Protein AF-A0AAD8JWY1-F1 (afdb_monomer)

Secondary structure (DSSP, 8-state):
--SSSSSSSSS---------------PPP---S--SSHHHHHHHHHHHTS-HHHHHHTTT-EEHHHHHHHTT-HHHHHHHHHH-PPPPPHHHHHHHHHHHHHHHTT---------SHHHHHHHHHHHHHHHHHHHHHHSEEEEEEEEEEETTEEEEEEEEEEEEETTEEEEE-----SSSSPPPHHHHHHHHHHHHHHHHHHHHHHHS---HHHHHHHHT--TT----HHHHHHHHHTTPPPP-

Organism: Tagetes erecta (NCBI:txid13708)

Sequence (244 aa):
MSLIEAAFSLASTSTSLSLRLCRNSTKRIGDIEDGIEIDTIHKNKKKKHQSLLRRFKTKTGLFVTDITSTEWCEKQKELYLVYGKPKASEAMKAGSARHALLEQEVITKVDIIIRSAEEHWALKMINFIHGTNQLFLDGLTRELPLIGFANDVCVVGVIDELRLKTGTVTLVETKTRSQNNLPSEPQQRNGRLQLMCYKYLWDKLLAHPFPTQHFIQLFSLNPDYLLSQEIRELAIQAGAPIQT

Foldseek 3Di:
DPLLPQLPDALDDDDDDDDDDDDDDDDDDDDDDDPDPPVVVVVVVVLVPDDLCVNQPLQPFAELCLVLVPVVPVVVSVCCSVVNDDDQDPQRVVFVVVLVVVQVVQDDDDDDDDDDSQLVVLVLSLQLLLQVVCCVPVQKGAQRWFWADDPLTIYIYTQGMWGQDPNDIDGDDDDDDPDPDDDDPVVCSSVVSSVVVVVVRVVCVVPDNGPVVSVCVSNVHNSNDDDDPVSVVSSVVSPRDDDD

InterPro domains:
  IPR011604 PD-(D/E)XK endonuclease-like domain superfamily [G3DSA:3.90.320.10] (37-238)
  IPR019190 Exonuclease V [PF09810] (51-165)
  IPR019190 Exonuclease V [PF09810] (167-231)
  IPR019190 Exonuclease V [PTHR14464] (37-243)

pLDDT: mean 81.26, std 21.61, range [26.19, 97.62]

Structure (mmCIF, N/CA/C/O backbone):
data_AF-A0AAD8JWY1-F1
#
_entry.id   AF-A0AAD8JWY1-F1
#
loop_
_atom_site.group_PDB
_atom_site.id
_atom_site.type_symbol
_atom_site.label_atom_id
_atom_site.label_alt_id
_atom_site.label_comp_id
_atom_site.label_asym_id
_atom_site.label_entity_id
_atom_site.label_seq_id
_atom_site.pdbx_PDB_ins_code
_atom_site.Cartn_x
_atom_site.Cartn_y
_atom_site.Cartn_z
_atom_site.occupancy
_atom_site.B_iso_or_equiv
_atom_site.auth_seq_id
_atom_site.auth_comp_id
_atom_site.auth_asym_id
_atom_site.auth_atom_id
_atom_site.pdbx_PDB_model_num
ATOM 1 N N . MET A 1 1 ? -17.479 -11.826 12.216 1.00 44.50 1 MET A N 1
ATOM 2 C CA . MET A 1 1 ? -16.132 -12.428 12.130 1.00 44.50 1 MET A CA 1
ATOM 3 C C . MET A 1 1 ? -15.473 -12.044 10.804 1.00 44.50 1 MET A C 1
ATOM 5 O O . MET A 1 1 ? -15.344 -12.863 9.915 1.00 44.50 1 MET A O 1
ATOM 9 N N . SER A 1 2 ? -15.176 -10.747 10.649 1.00 43.56 2 SER A N 1
ATOM 10 C CA . SER A 1 2 ? -13.999 -10.171 9.976 1.00 43.56 2 SER A CA 1
ATOM 11 C C . SER A 1 2 ? -14.181 -8.652 9.900 1.00 43.56 2 SER A C 1
ATOM 13 O O . SER A 1 2 ? -15.083 -8.187 9.213 1.00 43.56 2 SER A O 1
ATOM 15 N N . LEU A 1 3 ? -13.323 -7.898 10.591 1.00 41.38 3 LEU A N 1
ATOM 16 C CA . LEU A 1 3 ? -13.005 -6.499 10.246 1.00 41.38 3 LEU A CA 1
ATOM 17 C C . LEU A 1 3 ? -11.479 -6.262 10.199 1.00 41.38 3 LEU A C 1
ATOM 19 O O . LEU A 1 3 ? -11.036 -5.400 9.468 1.00 41.38 3 LEU A O 1
ATOM 23 N N . ILE A 1 4 ? -10.690 -7.108 10.881 1.00 42.97 4 ILE A N 1
ATOM 24 C CA . ILE A 1 4 ? -9.503 -7.881 10.411 1.00 42.97 4 ILE A CA 1
ATOM 25 C C . ILE A 1 4 ? -9.507 -9.127 11.338 1.00 42.97 4 ILE A C 1
ATOM 27 O O . ILE A 1 4 ? -8.693 -9.313 12.225 1.00 42.97 4 ILE A O 1
ATOM 31 N N . GLU A 1 5 ? -10.631 -9.852 11.328 1.00 40.91 5 GLU A N 1
ATOM 32 C CA . GLU A 1 5 ? -11.241 -10.599 12.464 1.00 40.91 5 GLU A CA 1
ATOM 33 C C . GLU A 1 5 ? -11.604 -9.751 13.704 1.00 40.91 5 GLU A C 1
ATOM 35 O O . GLU A 1 5 ? -12.733 -9.872 14.161 1.00 40.91 5 GLU A O 1
ATOM 40 N N . ALA A 1 6 ? -10.779 -8.789 14.132 1.00 43.41 6 ALA A N 1
ATOM 41 C CA . ALA A 1 6 ? -11.113 -7.654 15.027 1.00 43.41 6 ALA A CA 1
ATOM 42 C C . ALA A 1 6 ? -9.835 -6.816 15.269 1.00 43.41 6 ALA A C 1
ATOM 44 O O . ALA A 1 6 ? -9.388 -6.689 16.401 1.00 43.41 6 ALA A O 1
ATOM 45 N N . ALA A 1 7 ? -9.118 -6.453 14.193 1.00 40.41 7 ALA A N 1
ATOM 46 C CA . ALA A 1 7 ? -7.690 -6.072 14.211 1.00 40.41 7 ALA A CA 1
ATOM 47 C C . ALA A 1 7 ? -6.745 -7.068 14.956 1.00 40.41 7 ALA A C 1
ATOM 49 O O . ALA A 1 7 ? -5.568 -6.772 15.129 1.00 40.41 7 ALA A O 1
ATOM 50 N N . PHE A 1 8 ? -7.259 -8.273 15.277 1.00 43.56 8 PHE A N 1
ATOM 51 C CA . PHE A 1 8 ? -6.810 -9.333 16.210 1.00 43.56 8 PHE A CA 1
ATOM 52 C C . PHE A 1 8 ? -7.182 -9.177 17.710 1.00 43.56 8 PHE A C 1
ATOM 54 O O . PHE A 1 8 ? -6.300 -9.133 18.546 1.00 43.56 8 PHE A O 1
ATOM 61 N N . SER A 1 9 ? -8.472 -9.136 18.086 1.00 36.69 9 SER A N 1
ATOM 62 C CA . SER A 1 9 ? -9.039 -9.433 19.438 1.00 36.69 9 SER A CA 1
ATOM 63 C C . SER A 1 9 ? -8.212 -9.077 20.711 1.00 36.69 9 SER A C 1
ATOM 65 O O . SER A 1 9 ? -8.035 -9.944 21.571 1.00 36.69 9 SER A O 1
ATOM 67 N N . LEU A 1 10 ? -7.822 -7.798 20.873 1.00 44.94 10 LEU A N 1
ATOM 68 C CA . LEU A 1 10 ? -6.915 -7.235 21.906 1.00 44.94 10 LEU A CA 1
ATOM 69 C C . LEU A 1 10 ? -5.558 -7.936 21.993 1.00 44.94 10 LEU A C 1
ATOM 71 O O . LEU A 1 10 ? -5.426 -9.133 21.778 1.00 44.94 10 LEU A O 1
ATOM 75 N N . ALA A 1 11 ? -4.534 -7.190 22.390 1.00 38.91 11 ALA A N 1
ATOM 76 C CA . ALA A 1 11 ? -3.326 -7.802 22.909 1.00 38.91 11 ALA A CA 1
ATOM 77 C C . ALA A 1 11 ? -3.697 -8.770 24.056 1.00 38.91 11 ALA A C 1
ATOM 79 O O . ALA A 1 11 ? -4.039 -8.332 25.148 1.00 38.91 11 ALA A O 1
ATOM 80 N N . SER A 1 12 ? -3.707 -10.068 23.756 1.00 37.69 12 SER A N 1
ATOM 81 C CA . SER A 1 12 ? -3.799 -11.215 24.659 1.00 37.69 12 SER A CA 1
ATOM 82 C C . SER A 1 12 ? -4.913 -11.251 25.706 1.00 37.69 12 SER A C 1
ATOM 84 O O . SER A 1 12 ? -4.819 -10.679 26.790 1.00 37.69 12 SER A O 1
ATOM 86 N N . THR A 1 13 ? -5.894 -12.124 25.481 1.00 31.22 13 THR A N 1
ATOM 87 C CA . THR A 1 13 ? -6.611 -12.755 26.595 1.00 31.22 13 THR A CA 1
ATOM 88 C C . THR A 1 13 ? -5.831 -13.975 27.073 1.00 31.22 13 THR A C 1
ATOM 90 O O . THR A 1 13 ? -5.510 -14.899 26.327 1.00 31.22 13 THR A O 1
ATOM 93 N N . SER A 1 14 ? -5.467 -13.926 28.350 1.00 38.53 14 SER A N 1
ATOM 94 C CA . SER A 1 14 ? -4.696 -14.932 29.058 1.00 38.53 14 SER A CA 1
ATOM 95 C C . SER A 1 14 ? -5.406 -16.284 29.085 1.00 38.53 14 SER A C 1
ATOM 97 O O . SER A 1 14 ? -6.538 -16.395 29.549 1.00 38.53 14 SER A O 1
ATOM 99 N N . THR A 1 15 ? -4.691 -17.353 28.747 1.00 27.75 15 THR A N 1
ATOM 100 C CA . THR A 1 15 ? -4.707 -18.558 29.584 1.00 27.75 15 THR A CA 1
ATOM 101 C C . THR A 1 15 ? -3.412 -19.327 29.383 1.00 27.75 15 THR A C 1
ATOM 103 O O . THR A 1 15 ? -3.075 -19.795 28.299 1.00 27.75 15 THR A O 1
ATOM 106 N N . SER A 1 16 ? -2.644 -19.396 30.461 1.00 37.22 16 SER A N 1
ATOM 107 C CA . SER A 1 16 ? -1.422 -20.165 30.570 1.00 37.22 16 SER A CA 1
ATOM 108 C C . SER A 1 16 ? -1.725 -21.657 30.470 1.00 37.22 16 SER A C 1
ATOM 110 O O . SER A 1 16 ? -2.513 -22.197 31.240 1.00 37.22 16 SER A O 1
ATOM 112 N N . LEU A 1 17 ? -1.009 -22.361 29.598 1.00 27.12 17 LEU A N 1
ATOM 113 C CA . LEU A 1 17 ? -0.644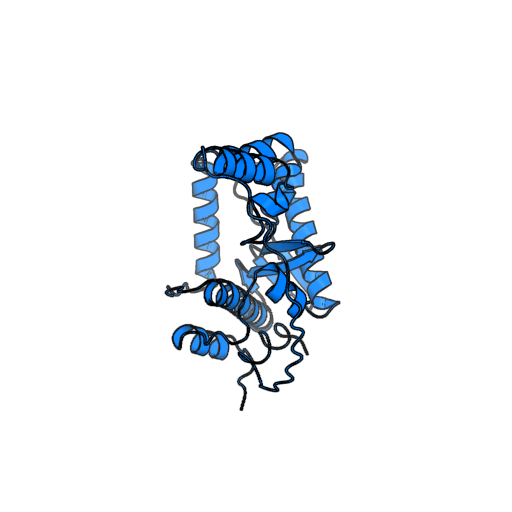 -23.744 29.876 1.00 27.12 17 LEU A CA 1
ATOM 114 C C . LEU A 1 17 ? 0.790 -23.996 29.424 1.00 27.12 17 LEU A C 1
ATOM 116 O O . LEU A 1 17 ? 1.113 -24.213 28.260 1.00 27.12 17 LEU A O 1
ATOM 120 N N . SER A 1 18 ? 1.659 -23.916 30.428 1.00 33.28 18 SER A N 1
ATOM 121 C CA . SER A 1 18 ? 3.034 -24.386 30.41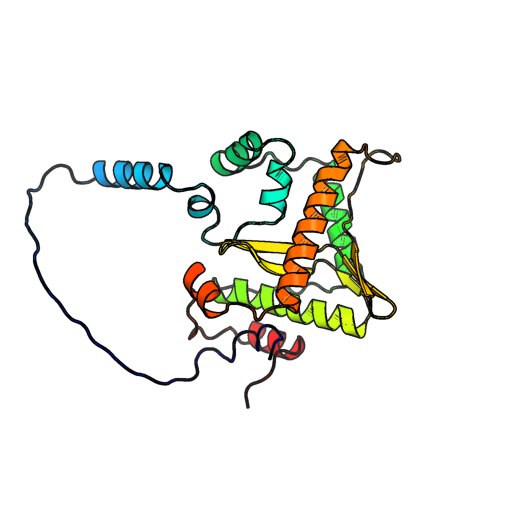7 1.00 33.28 18 SER A CA 1
ATOM 122 C C . SER A 1 18 ? 3.079 -25.858 30.011 1.00 33.28 18 SER A C 1
ATOM 124 O O . SER A 1 18 ? 2.590 -26.711 30.749 1.00 33.28 18 SER A O 1
ATOM 126 N N . LEU A 1 19 ? 3.808 -26.165 28.941 1.00 29.97 19 LEU A N 1
ATOM 127 C CA . LEU A 1 19 ? 4.494 -27.446 28.823 1.00 29.97 19 LEU A CA 1
ATOM 128 C C . LEU A 1 19 ? 5.984 -27.191 28.623 1.00 29.97 19 LEU A C 1
ATOM 130 O O . LEU A 1 19 ? 6.479 -26.905 27.536 1.00 29.97 19 LEU A O 1
ATOM 134 N N . ARG A 1 20 ? 6.692 -27.289 29.751 1.00 30.34 20 ARG A N 1
ATOM 135 C CA . ARG A 1 20 ? 8.135 -27.484 29.816 1.00 30.34 20 ARG A CA 1
ATOM 136 C C . ARG A 1 20 ? 8.488 -28.740 29.025 1.00 30.34 20 ARG A C 1
ATOM 138 O O . ARG A 1 20 ? 7.978 -29.810 29.339 1.00 30.34 20 ARG A O 1
ATOM 145 N N . LEU A 1 21 ? 9.458 -28.636 28.124 1.00 28.64 21 LEU A N 1
ATOM 146 C CA . LEU A 1 21 ? 10.333 -29.761 27.820 1.00 28.64 21 LEU A CA 1
ATOM 147 C C . LEU A 1 21 ? 11.782 -29.286 27.921 1.00 28.64 21 LEU A C 1
ATOM 149 O O . LEU A 1 21 ? 12.356 -28.718 26.997 1.00 28.64 21 LEU A O 1
ATOM 153 N N . CYS A 1 22 ? 12.370 -29.507 29.093 1.00 26.19 22 CYS A N 1
ATOM 154 C CA . CYS A 1 22 ? 13.814 -29.551 29.236 1.00 26.19 22 CYS A CA 1
ATOM 155 C C . CYS A 1 22 ? 14.331 -30.798 28.513 1.00 26.19 22 CYS A C 1
ATOM 157 O O . CYS A 1 22 ? 13.837 -31.896 28.770 1.00 26.19 22 CYS A O 1
ATOM 159 N N . ARG A 1 23 ? 15.394 -30.663 27.715 1.00 27.77 23 ARG A N 1
ATOM 160 C CA . ARG A 1 23 ? 16.405 -31.722 27.616 1.00 27.77 23 ARG A CA 1
ATOM 161 C C . ARG A 1 23 ? 17.776 -31.151 27.270 1.00 27.77 23 ARG A C 1
ATOM 163 O O . ARG A 1 23 ? 17.939 -30.382 26.331 1.00 27.77 23 ARG A O 1
ATOM 170 N N . ASN A 1 24 ? 18.718 -31.531 28.125 1.00 26.50 24 ASN A N 1
ATOM 171 C CA . ASN A 1 24 ? 20.114 -31.129 28.178 1.00 26.50 24 ASN A CA 1
ATOM 172 C C . ASN A 1 24 ? 21.013 -31.929 27.223 1.00 26.50 24 ASN A C 1
ATOM 174 O O . ASN A 1 24 ? 20.715 -33.068 26.867 1.00 26.50 24 ASN A O 1
ATOM 178 N N . SER A 1 25 ? 22.218 -31.364 27.069 1.00 27.86 25 SER A N 1
ATOM 179 C CA . SER A 1 25 ? 23.506 -32.006 26.755 1.00 27.86 25 SER A CA 1
ATOM 180 C C . SER A 1 25 ? 23.830 -32.119 25.257 1.00 27.86 25 SER A C 1
ATOM 182 O O . SER A 1 25 ? 22.952 -32.363 24.445 1.00 27.86 25 SER A O 1
ATOM 184 N N . THR A 1 26 ? 25.054 -31.887 24.784 1.00 26.61 26 THR A N 1
ATOM 185 C CA . THR A 1 26 ? 26.379 -31.789 25.423 1.00 26.61 26 THR A CA 1
ATOM 186 C C . THR A 1 26 ? 27.230 -30.759 24.672 1.00 26.61 26 THR A C 1
ATOM 188 O O . THR A 1 26 ? 27.347 -30.839 23.449 1.00 26.61 26 THR A O 1
ATOM 191 N N . LYS A 1 27 ? 27.889 -29.841 25.393 1.00 31.22 27 LYS A N 1
ATOM 192 C CA . LYS A 1 27 ? 29.034 -29.072 24.877 1.00 31.22 27 LYS A CA 1
ATOM 193 C C . LYS A 1 27 ? 30.181 -30.048 24.594 1.00 31.22 27 LYS A C 1
ATOM 195 O O . LYS A 1 27 ? 30.677 -30.666 25.532 1.00 31.22 27 LYS A O 1
ATOM 200 N N . ARG A 1 28 ? 30.629 -30.156 23.340 1.00 29.97 28 ARG A N 1
ATOM 201 C CA . ARG A 1 28 ? 32.013 -30.556 23.055 1.00 29.97 28 ARG A CA 1
ATOM 202 C C . ARG A 1 28 ? 32.836 -29.287 22.905 1.00 29.97 28 ARG A C 1
ATOM 204 O O . ARG A 1 28 ? 32.525 -28.436 22.078 1.00 29.97 28 ARG A O 1
ATOM 211 N N . ILE A 1 29 ? 33.813 -29.169 23.791 1.00 34.41 29 ILE A N 1
ATOM 212 C CA . ILE A 1 29 ? 34.891 -28.188 23.767 1.00 34.41 29 ILE A CA 1
ATOM 213 C C . ILE A 1 29 ? 35.787 -28.557 22.580 1.00 34.41 29 ILE A C 1
ATOM 215 O O . ILE A 1 29 ? 36.155 -29.720 22.434 1.00 34.41 29 ILE A O 1
ATOM 219 N N . GLY A 1 30 ? 36.048 -27.582 21.716 1.00 31.98 30 GLY A N 1
ATOM 220 C CA . GLY A 1 30 ? 37.004 -27.645 20.618 1.00 31.98 30 GLY A CA 1
ATOM 221 C C . GLY A 1 30 ? 37.773 -26.329 20.597 1.00 31.98 30 GLY A C 1
ATOM 222 O O . GLY A 1 30 ? 37.209 -25.288 20.940 1.00 31.98 30 GLY A O 1
ATOM 223 N N . ASP A 1 31 ? 39.056 -26.439 20.293 1.00 29.92 31 ASP A N 1
ATOM 224 C CA . ASP A 1 31 ? 40.132 -25.578 20.763 1.00 29.92 31 ASP A CA 1
ATOM 225 C C . ASP A 1 31 ? 40.140 -24.141 20.222 1.00 29.92 31 ASP A C 1
ATOM 227 O O . ASP A 1 31 ? 39.597 -23.813 19.167 1.00 29.92 31 ASP A O 1
ATOM 231 N N . ILE A 1 32 ? 40.747 -23.282 21.038 1.00 49.41 32 ILE A N 1
ATOM 232 C CA . ILE A 1 32 ? 40.943 -21.848 20.859 1.00 49.41 32 ILE A CA 1
ATOM 233 C C . ILE A 1 32 ? 42.100 -21.653 19.881 1.00 49.41 32 ILE A C 1
ATOM 235 O O . ILE A 1 32 ? 43.221 -21.985 20.239 1.00 49.41 32 ILE A O 1
ATOM 239 N N . GLU A 1 33 ? 41.816 -21.123 18.690 1.00 48.00 33 GLU A N 1
ATOM 240 C CA . GLU A 1 33 ? 42.594 -20.086 17.988 1.00 48.00 33 GLU A CA 1
ATOM 241 C C . GLU A 1 33 ? 41.859 -19.687 16.680 1.00 48.00 33 GLU A C 1
ATOM 243 O O . GLU A 1 33 ? 41.267 -20.526 16.007 1.00 48.00 33 GLU A O 1
ATOM 248 N N . ASP A 1 34 ? 41.818 -18.379 16.380 1.00 41.94 34 ASP A N 1
ATOM 249 C CA . ASP A 1 34 ? 41.254 -17.719 15.175 1.00 41.94 34 ASP A CA 1
ATOM 250 C C . ASP A 1 34 ? 39.719 -17.518 15.055 1.00 41.94 34 ASP A C 1
ATOM 252 O O . ASP A 1 34 ? 39.072 -17.804 14.045 1.00 41.94 34 ASP A O 1
ATOM 256 N N . GLY A 1 35 ? 39.102 -16.929 16.086 1.00 47.50 35 GLY A N 1
ATOM 257 C CA . GLY A 1 35 ? 37.641 -16.795 16.218 1.00 47.50 35 GLY A CA 1
ATOM 258 C C . GLY A 1 35 ? 36.956 -15.496 15.754 1.00 47.50 35 GLY A C 1
ATOM 259 O O . GLY A 1 35 ? 35.873 -15.216 16.265 1.00 47.50 35 GLY A O 1
ATOM 260 N N . ILE A 1 36 ? 37.519 -14.675 14.850 1.00 49.53 36 ILE A N 1
ATOM 261 C CA . ILE A 1 36 ? 36.888 -13.375 14.486 1.00 49.53 36 ILE A CA 1
ATOM 262 C C . ILE A 1 36 ? 36.492 -13.245 12.994 1.00 49.53 36 ILE A C 1
ATOM 264 O O . ILE A 1 36 ? 35.474 -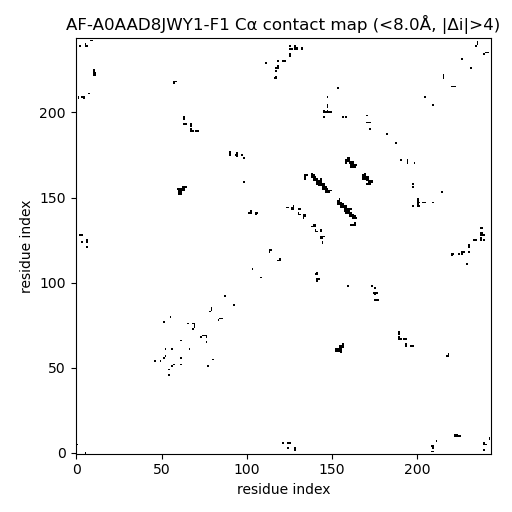12.617 12.692 1.00 49.53 36 ILE A O 1
ATOM 268 N N . GLU A 1 37 ? 37.165 -13.906 12.041 1.00 48.03 37 GLU A N 1
ATOM 269 C CA . GLU A 1 37 ? 36.835 -13.762 10.601 1.00 48.03 37 GLU A CA 1
ATOM 270 C C . GLU A 1 37 ? 35.917 -14.854 10.020 1.00 48.03 37 GLU A C 1
ATOM 272 O O . GLU A 1 37 ? 35.076 -14.577 9.154 1.00 48.03 37 GLU A O 1
ATOM 277 N N . ILE A 1 38 ? 36.004 -16.090 10.517 1.00 48.97 38 ILE A N 1
ATOM 278 C CA . ILE A 1 38 ? 35.271 -17.248 9.969 1.00 48.97 38 ILE A CA 1
ATOM 279 C C . ILE A 1 38 ? 33.753 -17.088 10.139 1.00 48.97 38 ILE A C 1
ATOM 281 O O . ILE A 1 38 ? 32.967 -17.411 9.243 1.00 48.97 38 ILE A O 1
ATOM 285 N N . ASP A 1 39 ? 33.334 -16.515 11.262 1.00 49.81 39 ASP A N 1
ATOM 286 C CA . ASP A 1 39 ? 31.930 -16.384 11.636 1.00 49.81 39 ASP A CA 1
ATOM 287 C C . ASP A 1 39 ? 31.193 -15.358 10.752 1.00 49.81 39 ASP A C 1
ATOM 289 O O . ASP A 1 39 ? 30.040 -15.554 10.351 1.00 49.81 39 ASP A O 1
ATOM 293 N N . THR A 1 40 ? 31.894 -14.295 10.346 1.00 49.72 40 THR A N 1
ATOM 294 C CA . THR A 1 40 ? 31.390 -13.254 9.439 1.00 49.72 40 THR A CA 1
ATOM 295 C C . THR A 1 40 ? 31.294 -13.771 8.002 1.00 49.72 40 THR A C 1
ATOM 297 O O . THR A 1 40 ? 30.284 -13.548 7.324 1.00 49.72 40 THR A O 1
ATOM 300 N N . ILE A 1 41 ? 32.289 -14.539 7.546 1.00 52.09 41 ILE A N 1
ATOM 301 C CA . ILE A 1 41 ? 32.292 -15.174 6.220 1.00 52.09 41 ILE A CA 1
ATOM 302 C C . ILE A 1 41 ? 31.204 -16.249 6.132 1.00 52.09 41 ILE A C 1
ATOM 304 O O . ILE A 1 41 ? 30.465 -16.287 5.144 1.00 52.09 41 ILE A O 1
ATOM 308 N N . HIS A 1 42 ? 31.032 -17.088 7.158 1.00 52.75 42 HIS A N 1
ATOM 309 C CA . HIS A 1 42 ? 29.965 -18.088 7.186 1.00 52.75 42 HIS A CA 1
ATOM 310 C C . HIS A 1 42 ? 28.574 -17.459 7.288 1.00 52.75 42 HIS A C 1
ATOM 312 O O . HIS A 1 42 ? 27.684 -17.882 6.550 1.00 52.75 42 HIS A O 1
ATOM 318 N N . LYS A 1 43 ? 28.366 -16.409 8.098 1.00 54.69 43 LYS A N 1
ATOM 319 C CA . LYS A 1 43 ? 27.093 -15.659 8.136 1.00 54.69 43 LYS A CA 1
ATOM 320 C C . LYS A 1 43 ? 26.777 -15.001 6.787 1.00 54.69 43 LYS A C 1
ATOM 322 O O . LYS A 1 43 ? 25.632 -15.069 6.336 1.00 54.69 43 LYS A O 1
ATOM 327 N N . ASN A 1 44 ? 27.773 -14.436 6.099 1.00 55.75 44 ASN A N 1
ATOM 328 C CA . ASN A 1 44 ? 27.600 -13.832 4.772 1.00 55.75 44 ASN A CA 1
ATOM 329 C C . ASN A 1 44 ? 27.362 -14.870 3.664 1.00 55.75 44 ASN A C 1
ATOM 331 O O . ASN A 1 44 ? 26.461 -14.682 2.845 1.00 55.75 44 ASN A O 1
ATOM 335 N N . LYS A 1 45 ? 28.077 -16.005 3.669 1.00 54.56 45 LYS A N 1
ATOM 336 C CA . LYS A 1 45 ? 27.802 -17.140 2.768 1.00 54.56 45 LYS A CA 1
ATOM 337 C C . LYS A 1 45 ? 26.390 -17.688 2.999 1.00 54.56 45 LYS A C 1
ATOM 339 O O . LYS A 1 45 ? 25.627 -17.831 2.049 1.00 54.56 45 LYS A O 1
ATOM 344 N N . LYS A 1 46 ? 25.986 -17.893 4.258 1.00 59.66 46 LYS A N 1
ATOM 345 C CA . LY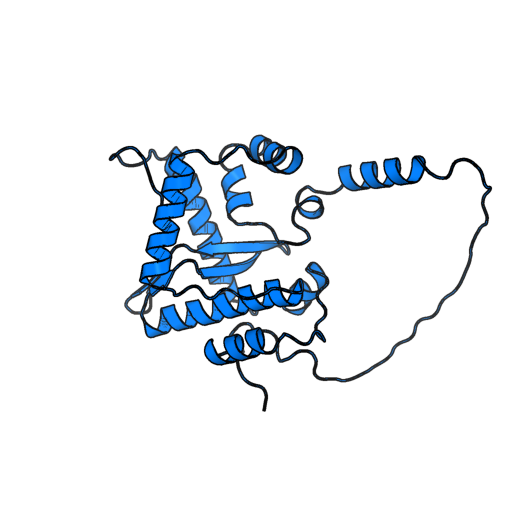S A 1 46 ? 24.652 -18.402 4.630 1.00 59.66 46 LYS A CA 1
ATOM 346 C C . LYS A 1 46 ? 23.526 -17.437 4.237 1.00 59.66 46 LYS A C 1
ATOM 348 O O . LYS A 1 46 ? 22.466 -17.899 3.834 1.00 59.66 46 LYS A O 1
ATOM 353 N N . LYS A 1 47 ? 23.757 -16.116 4.272 1.00 60.16 47 LYS A N 1
ATOM 354 C CA . LYS A 1 47 ? 22.831 -15.101 3.725 1.00 60.16 47 LYS A CA 1
ATOM 355 C C . LYS A 1 47 ? 22.767 -15.102 2.191 1.00 60.16 47 LYS A C 1
ATOM 357 O O . LYS A 1 47 ? 21.708 -14.809 1.645 1.00 60.16 47 LYS A O 1
ATOM 362 N N . LYS A 1 48 ? 23.859 -15.432 1.491 1.00 62.38 48 LYS A N 1
ATOM 363 C CA . LYS A 1 48 ? 23.903 -15.492 0.016 1.00 62.38 48 LYS A CA 1
ATOM 364 C C . LYS A 1 48 ? 23.154 -16.704 -0.559 1.00 62.38 48 LYS A C 1
ATOM 366 O O . LYS A 1 4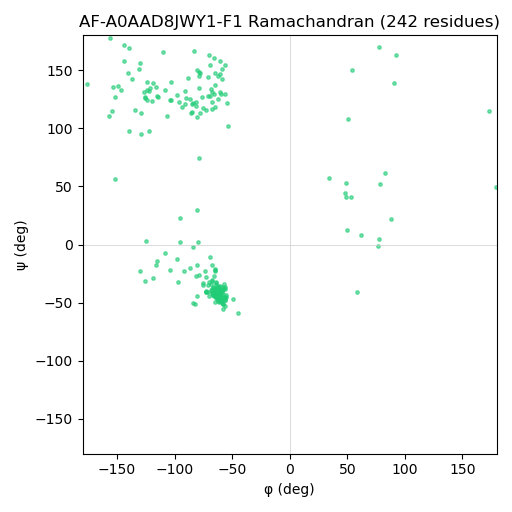8 ? 22.629 -16.603 -1.658 1.00 62.38 48 LYS A O 1
ATOM 371 N N . HIS A 1 49 ? 23.058 -17.803 0.193 1.00 72.94 49 HIS A N 1
ATOM 372 C CA . HIS A 1 49 ? 22.296 -19.003 -0.193 1.00 72.94 49 HIS A CA 1
ATOM 373 C C . HIS A 1 49 ? 20.794 -18.941 0.141 1.00 72.94 49 HIS A C 1
ATOM 375 O O . HIS A 1 49 ? 20.060 -19.879 -0.159 1.00 72.94 49 HIS A O 1
ATOM 381 N N . GLN A 1 50 ? 20.316 -17.867 0.774 1.00 84.00 50 GLN A N 1
ATOM 382 C CA .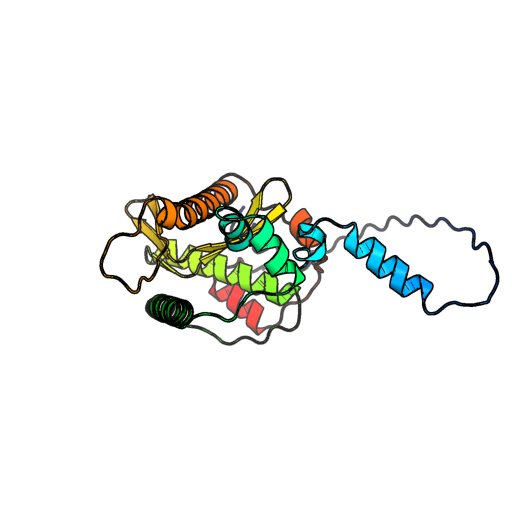 GLN A 1 50 ? 18.886 -17.675 1.021 1.00 84.00 50 GLN A CA 1
ATOM 383 C C . GLN A 1 50 ? 18.184 -17.132 -0.225 1.00 84.00 50 GLN A C 1
ATOM 385 O O . GLN A 1 50 ? 18.770 -16.373 -0.997 1.00 84.00 50 GLN A O 1
ATOM 390 N N . SER A 1 51 ? 16.901 -17.469 -0.384 1.00 90.00 51 SER A N 1
ATOM 391 C CA . SER A 1 51 ? 16.067 -16.872 -1.429 1.00 90.00 51 SER A CA 1
ATOM 392 C C . SER A 1 51 ? 16.005 -15.348 -1.281 1.00 90.00 51 SER A C 1
ATOM 394 O O . SER A 1 51 ? 16.076 -14.807 -0.171 1.00 90.00 51 SER A O 1
ATOM 396 N N . LEU A 1 52 ? 15.831 -14.639 -2.401 1.00 91.81 52 LEU A N 1
ATOM 397 C CA . LEU A 1 52 ? 15.705 -13.176 -2.404 1.00 91.81 52 LEU A CA 1
ATOM 398 C C . LEU A 1 52 ? 14.540 -12.708 -1.522 1.00 91.81 52 LEU A C 1
ATOM 400 O O . LEU A 1 52 ? 14.676 -11.722 -0.799 1.00 91.81 52 LEU A O 1
ATOM 404 N N . LEU A 1 53 ? 13.434 -13.458 -1.515 1.00 90.38 53 LEU A N 1
ATOM 405 C CA . LEU A 1 53 ? 12.288 -13.201 -0.645 1.00 90.38 53 LEU A CA 1
ATOM 406 C C . LEU A 1 53 ? 12.709 -13.183 0.833 1.00 90.38 53 LEU A C 1
ATOM 408 O O . LEU A 1 53 ? 12.494 -12.193 1.527 1.00 90.38 53 LEU A O 1
ATOM 412 N N . ARG A 1 54 ? 13.394 -14.228 1.311 1.00 89.50 54 ARG A N 1
ATOM 413 C CA . ARG A 1 54 ? 13.838 -14.299 2.711 1.00 89.50 54 ARG A CA 1
ATOM 414 C C . ARG A 1 54 ? 14.888 -13.236 3.034 1.00 89.50 54 ARG A C 1
ATOM 416 O O . ARG A 1 54 ? 14.869 -12.639 4.108 1.00 89.50 54 ARG A O 1
ATOM 423 N N . ARG A 1 55 ? 15.792 -12.951 2.100 1.00 91.44 55 ARG A N 1
ATOM 424 C CA . ARG A 1 55 ? 16.848 -11.959 2.316 1.00 91.44 55 ARG A CA 1
ATOM 425 C C . ARG A 1 55 ? 16.309 -10.528 2.411 1.00 91.44 55 ARG A C 1
ATOM 427 O O . ARG A 1 55 ? 16.812 -9.764 3.231 1.00 91.44 55 ARG A O 1
ATOM 434 N N . PHE A 1 56 ? 15.316 -10.166 1.597 1.00 91.81 56 PHE A N 1
ATOM 435 C CA . PHE A 1 56 ? 14.896 -8.769 1.424 1.00 91.81 56 PHE A CA 1
ATOM 436 C C . PHE A 1 56 ? 13.471 -8.449 1.893 1.00 91.81 56 PHE A C 1
ATOM 438 O O . PHE A 1 56 ? 13.146 -7.271 2.018 1.00 91.81 56 PHE A O 1
ATOM 445 N N . LYS A 1 57 ? 12.615 -9.448 2.138 1.00 92.62 57 LYS A N 1
ATOM 446 C CA . LYS A 1 57 ? 11.172 -9.247 2.387 1.00 92.62 57 LYS A CA 1
ATOM 447 C C . LYS A 1 57 ? 10.650 -9.851 3.689 1.00 92.62 57 LYS A C 1
ATOM 449 O O . LYS A 1 57 ? 9.476 -9.685 3.991 1.00 92.62 57 LYS A O 1
ATOM 454 N N . THR A 1 58 ? 11.515 -10.446 4.514 1.00 89.25 58 THR A N 1
ATOM 455 C CA . THR A 1 58 ? 11.122 -11.033 5.813 1.00 89.25 58 THR A CA 1
ATOM 456 C C . THR A 1 58 ? 10.446 -10.032 6.758 1.00 89.25 58 THR A C 1
ATOM 458 O O . THR A 1 58 ? 9.555 -10.411 7.500 1.00 89.25 58 THR A O 1
ATOM 461 N N . LYS A 1 59 ? 10.834 -8.748 6.734 1.00 89.38 59 LYS A N 1
ATOM 462 C CA . LYS A 1 59 ? 10.271 -7.731 7.646 1.00 89.38 59 LYS A CA 1
ATOM 463 C C . LYS A 1 59 ? 9.057 -6.983 7.093 1.00 89.38 59 LYS A C 1
ATOM 465 O O . LYS A 1 59 ? 8.307 -6.402 7.864 1.00 89.38 59 LYS A O 1
ATOM 470 N N . THR A 1 60 ? 8.900 -6.940 5.772 1.00 91.31 60 THR A N 1
ATOM 471 C CA . THR A 1 60 ? 7.936 -6.050 5.100 1.00 91.31 60 THR A CA 1
ATOM 472 C C . THR A 1 60 ? 6.839 -6.786 4.345 1.00 91.31 60 THR A C 1
ATOM 474 O O . THR A 1 60 ? 5.854 -6.156 3.979 1.00 91.31 60 THR A O 1
ATOM 477 N N . GLY A 1 61 ? 7.028 -8.074 4.049 1.00 94.06 61 GLY A N 1
ATOM 478 C CA . GLY A 1 61 ? 6.255 -8.773 3.027 1.00 94.06 61 GLY A CA 1
ATOM 479 C C . GLY A 1 61 ? 6.732 -8.430 1.612 1.00 94.06 61 GLY A C 1
ATOM 480 O O . GLY A 1 61 ? 7.577 -7.546 1.413 1.00 94.06 61 GLY A O 1
ATOM 481 N N . LEU A 1 62 ? 6.219 -9.172 0.631 1.00 95.81 62 LEU A N 1
ATOM 482 C CA . LEU A 1 62 ? 6.453 -8.953 -0.794 1.00 95.81 62 LEU A CA 1
ATOM 483 C C . LEU A 1 62 ? 5.524 -7.844 -1.294 1.00 95.81 62 LEU A C 1
ATOM 485 O O . LEU A 1 62 ? 4.312 -7.968 -1.175 1.00 95.81 62 LEU A O 1
ATOM 489 N N . PHE A 1 63 ? 6.049 -6.767 -1.872 1.00 96.81 63 PHE A N 1
ATOM 490 C CA . PHE A 1 63 ? 5.174 -5.726 -2.402 1.00 96.81 63 PHE A CA 1
ATOM 491 C C . PHE A 1 63 ? 4.579 -6.139 -3.748 1.00 96.81 63 PHE A C 1
ATOM 493 O O . PHE A 1 63 ? 5.260 -6.764 -4.562 1.00 96.81 63 PHE A O 1
ATOM 500 N N . VAL A 1 64 ? 3.358 -5.698 -4.050 1.00 96.94 64 VAL A N 1
ATOM 501 C CA . VAL A 1 64 ? 2.786 -5.849 -5.401 1.00 96.94 64 VAL A CA 1
ATOM 502 C C . VAL A 1 64 ? 3.706 -5.215 -6.448 1.00 96.94 64 VAL A C 1
ATOM 504 O O . VAL A 1 64 ? 3.964 -5.814 -7.486 1.00 96.94 64 VAL A O 1
ATOM 507 N N . THR A 1 65 ? 4.326 -4.074 -6.135 1.00 94.31 65 THR A N 1
ATOM 508 C CA . THR A 1 65 ? 5.331 -3.447 -7.009 1.00 94.31 65 THR A CA 1
ATOM 509 C C . THR A 1 65 ? 6.607 -4.274 -7.181 1.00 94.31 65 THR A C 1
ATOM 511 O O . THR A 1 65 ? 7.339 -4.071 -8.149 1.00 94.31 65 THR A O 1
ATOM 514 N N . ASP A 1 66 ? 6.911 -5.212 -6.273 1.00 94.75 66 ASP A N 1
ATOM 515 C CA . ASP A 1 66 ? 7.992 -6.169 -6.495 1.00 94.75 66 ASP A CA 1
ATOM 516 C C . ASP A 1 66 ? 7.621 -7.167 -7.588 1.00 94.75 66 ASP A C 1
ATOM 518 O O . ASP A 1 66 ? 8.445 -7.383 -8.472 1.00 94.75 66 ASP A O 1
ATOM 522 N N . ILE A 1 67 ? 6.391 -7.689 -7.564 1.00 94.50 67 ILE A N 1
ATOM 523 C CA . ILE A 1 67 ? 5.853 -8.609 -8.576 1.00 94.50 67 ILE A CA 1
ATOM 524 C C . ILE A 1 67 ? 5.754 -7.901 -9.927 1.00 94.50 67 ILE A C 1
ATOM 526 O O . ILE A 1 67 ? 6.257 -8.389 -10.928 1.00 94.50 67 ILE A O 1
ATOM 530 N N . THR A 1 68 ? 5.164 -6.708 -9.982 1.00 94.44 68 THR A N 1
ATOM 531 C CA . THR A 1 68 ? 4.984 -6.034 -11.274 1.00 94.44 68 THR A CA 1
ATOM 532 C C . THR A 1 68 ? 6.314 -5.603 -11.887 1.00 94.44 68 THR A C 1
ATOM 534 O O . THR A 1 68 ? 6.466 -5.626 -13.105 1.00 94.44 68 THR A O 1
ATOM 537 N N . SER A 1 69 ? 7.322 -5.278 -11.071 1.00 92.38 69 SER A N 1
ATOM 538 C CA . SER A 1 69 ? 8.655 -4.933 -11.577 1.00 92.38 69 SER A CA 1
ATOM 539 C C . SER A 1 69 ? 9.407 -6.095 -12.238 1.00 92.38 69 SER A C 1
ATOM 541 O O . SER A 1 69 ? 10.355 -5.835 -12.975 1.00 92.38 69 SER A O 1
ATOM 543 N N . THR A 1 70 ? 9.008 -7.353 -12.009 1.00 92.62 70 THR A N 1
ATOM 544 C CA . THR A 1 70 ? 9.616 -8.501 -12.702 1.00 92.62 70 THR A CA 1
ATOM 545 C C . THR A 1 70 ? 9.059 -8.705 -14.106 1.00 92.62 70 THR A C 1
ATOM 547 O O . THR A 1 70 ? 9.713 -9.364 -14.904 1.00 92.62 70 THR A O 1
ATOM 550 N N . GLU A 1 71 ? 7.896 -8.126 -14.423 1.00 90.31 71 GLU A N 1
ATOM 551 C CA . GLU A 1 71 ? 7.195 -8.331 -15.699 1.00 90.31 71 GLU A CA 1
ATOM 552 C C . GLU A 1 71 ? 8.026 -7.898 -16.912 1.00 90.31 71 GLU A C 1
ATOM 554 O O . GLU A 1 71 ? 8.005 -8.575 -17.936 1.00 90.31 71 GLU A O 1
ATOM 559 N N . TRP A 1 72 ? 8.810 -6.824 -16.776 1.00 85.25 72 TRP A N 1
ATOM 560 C CA . TRP A 1 72 ? 9.730 -6.379 -17.823 1.00 85.25 72 TRP A CA 1
ATOM 561 C C . TRP A 1 72 ? 11.052 -7.154 -17.812 1.00 85.25 72 TRP A C 1
ATOM 563 O O . TRP A 1 72 ? 11.515 -7.633 -18.845 1.00 85.25 72 TRP A O 1
ATOM 573 N N . CYS A 1 73 ? 11.702 -7.242 -16.644 1.00 91.25 73 CYS A N 1
ATOM 574 C CA . CYS A 1 73 ? 12.983 -7.926 -16.496 1.00 91.25 73 CYS A CA 1
ATOM 575 C C . CYS A 1 73 ? 13.225 -8.379 -15.049 1.00 91.25 73 CYS A C 1
ATOM 577 O O . CYS A 1 73 ? 13.535 -7.580 -14.161 1.00 91.25 73 CYS A O 1
ATOM 579 N N . GLU A 1 74 ? 13.190 -9.690 -14.824 1.00 93.94 74 GLU A N 1
ATOM 580 C CA . GLU A 1 74 ? 13.477 -10.306 -13.522 1.00 93.94 74 GLU A CA 1
ATOM 581 C C . GLU A 1 74 ? 14.885 -9.963 -13.017 1.00 93.94 74 GLU A C 1
ATOM 583 O O . GLU A 1 74 ? 15.076 -9.636 -11.841 1.00 93.94 74 GLU A O 1
ATOM 588 N N . LYS A 1 75 ? 15.879 -9.951 -13.919 1.00 94.69 75 LYS A N 1
ATOM 589 C CA . LYS A 1 75 ? 17.264 -9.629 -13.556 1.00 94.69 75 LYS A CA 1
ATOM 590 C C . LYS A 1 75 ? 17.408 -8.189 -13.074 1.00 94.69 75 LYS A C 1
ATOM 592 O O . LYS A 1 75 ? 18.134 -7.936 -12.116 1.00 94.69 75 LYS A O 1
ATOM 597 N N . GLN A 1 76 ? 16.693 -7.247 -13.688 1.00 94.00 76 GLN A N 1
ATOM 598 C CA . GLN A 1 76 ? 16.664 -5.858 -13.232 1.00 94.00 76 GLN A CA 1
ATOM 599 C C . GLN A 1 76 ? 16.135 -5.772 -11.797 1.00 94.00 76 GLN A C 1
ATOM 601 O O . GLN A 1 76 ? 16.716 -5.070 -10.967 1.00 94.00 76 GLN A O 1
ATOM 606 N N . LYS A 1 77 ? 15.077 -6.525 -11.473 1.00 93.94 77 LYS A N 1
ATOM 607 C CA . LYS A 1 77 ? 14.545 -6.567 -10.111 1.00 93.94 77 LYS A CA 1
ATOM 608 C C . LYS A 1 77 ? 15.555 -7.129 -9.112 1.00 93.94 77 LYS A C 1
ATOM 610 O O . LYS A 1 77 ? 15.737 -6.546 -8.043 1.00 93.94 77 LYS A O 1
ATOM 615 N N . GLU A 1 78 ? 16.240 -8.215 -9.453 1.00 94.00 78 GLU A N 1
ATOM 616 C CA . GLU A 1 78 ? 17.321 -8.753 -8.621 1.00 94.00 78 GLU A CA 1
ATOM 617 C C . GLU A 1 78 ? 18.404 -7.693 -8.364 1.00 94.00 78 GLU A C 1
ATOM 619 O O . GLU A 1 78 ? 18.778 -7.463 -7.213 1.00 94.00 78 GLU A O 1
ATOM 624 N N . LEU A 1 79 ? 18.856 -6.995 -9.411 1.00 94.81 79 LEU A N 1
ATOM 625 C CA . LEU A 1 79 ? 19.852 -5.930 -9.284 1.00 94.81 79 LEU A CA 1
ATOM 626 C C . LEU A 1 79 ? 19.355 -4.794 -8.382 1.00 94.81 79 LEU A C 1
ATOM 628 O O . LEU A 1 79 ? 20.107 -4.338 -7.527 1.00 94.81 79 LEU A O 1
ATOM 632 N N . TYR A 1 80 ? 18.087 -4.389 -8.488 1.00 94.44 80 TYR A N 1
ATOM 633 C CA . TYR A 1 80 ? 17.503 -3.374 -7.603 1.00 94.44 80 TYR A CA 1
ATOM 634 C C . TYR A 1 80 ? 17.447 -3.803 -6.137 1.00 94.44 80 TYR A C 1
ATOM 636 O O . TYR A 1 80 ? 17.563 -2.956 -5.253 1.00 94.44 80 TYR A O 1
ATOM 644 N N . LEU A 1 81 ? 17.264 -5.095 -5.858 1.00 92.81 81 LEU A N 1
ATOM 645 C CA . LEU A 1 81 ? 17.311 -5.612 -4.490 1.00 92.81 81 LEU A CA 1
ATOM 646 C C . LEU A 1 81 ? 18.746 -5.630 -3.948 1.00 92.81 81 LEU A C 1
ATOM 648 O O . LEU A 1 81 ? 18.962 -5.295 -2.787 1.00 92.81 81 LEU A O 1
ATOM 652 N N . VAL A 1 82 ? 19.724 -6.011 -4.773 1.00 92.75 82 VAL A N 1
ATOM 653 C CA . VAL A 1 82 ? 21.123 -6.183 -4.344 1.00 92.75 82 VAL A CA 1
ATOM 654 C C . VAL A 1 82 ? 21.885 -4.861 -4.270 1.00 92.75 82 VAL A C 1
ATOM 656 O O . VAL A 1 82 ? 22.615 -4.644 -3.305 1.00 92.75 82 VAL A O 1
ATOM 659 N N . TYR A 1 83 ? 21.725 -3.999 -5.271 1.00 94.31 83 TYR A N 1
ATOM 660 C CA . TYR A 1 83 ? 22.502 -2.768 -5.450 1.00 94.31 83 TYR A CA 1
ATOM 661 C C . TYR A 1 83 ? 21.698 -1.494 -5.164 1.00 94.31 83 TYR A C 1
ATOM 663 O O . TYR A 1 83 ? 22.267 -0.407 -5.120 1.00 94.31 83 TYR A O 1
ATOM 671 N N . GLY A 1 84 ? 20.390 -1.621 -4.933 1.00 92.19 84 GLY A N 1
ATOM 672 C CA . GLY A 1 84 ? 19.490 -0.494 -4.724 1.00 92.19 84 GLY A CA 1
ATOM 673 C C . GLY A 1 84 ? 18.825 -0.009 -6.013 1.00 92.19 84 GLY A C 1
ATOM 674 O O . GLY A 1 84 ? 19.234 -0.328 -7.131 1.00 92.19 84 GLY A O 1
ATOM 675 N N . LYS A 1 85 ? 17.744 0.757 -5.844 1.00 89.94 85 LYS A N 1
ATOM 676 C CA . LYS A 1 85 ? 17.009 1.362 -6.960 1.00 89.94 85 LYS A CA 1
ATOM 677 C C . LYS A 1 85 ? 17.736 2.615 -7.466 1.00 89.94 85 LYS A C 1
ATOM 679 O O . LYS A 1 85 ? 18.319 3.339 -6.656 1.00 89.94 85 LYS A O 1
ATOM 684 N N . PRO A 1 86 ? 17.649 2.923 -8.771 1.00 92.38 86 PRO A N 1
ATOM 685 C CA . PRO A 1 86 ? 18.078 4.218 -9.282 1.00 92.38 86 PRO A CA 1
ATOM 686 C C . PRO A 1 86 ? 17.268 5.351 -8.636 1.00 92.38 86 PRO A C 1
ATOM 688 O O . PRO A 1 86 ? 16.155 5.142 -8.142 1.00 92.38 86 PRO A O 1
ATOM 691 N N . LYS A 1 87 ? 17.827 6.566 -8.655 1.00 94.25 87 LYS A N 1
ATOM 692 C CA . LYS A 1 87 ? 17.125 7.764 -8.178 1.00 94.25 87 LYS A CA 1
ATOM 693 C C . LYS A 1 87 ? 15.834 7.971 -8.976 1.00 94.25 87 LYS A C 1
ATOM 695 O O . LYS A 1 87 ? 15.808 7.743 -10.184 1.00 94.25 87 LYS A O 1
ATOM 700 N N . ALA A 1 88 ? 14.783 8.425 -8.294 1.00 93.44 88 ALA A N 1
ATOM 701 C CA . ALA A 1 88 ? 13.516 8.750 -8.938 1.00 93.44 88 ALA A CA 1
ATOM 702 C C . ALA A 1 88 ? 13.721 9.852 -9.987 1.00 93.44 88 ALA A C 1
ATOM 704 O O . ALA A 1 88 ? 14.314 10.892 -9.687 1.00 93.44 88 ALA A O 1
ATOM 705 N N . SER A 1 89 ? 13.229 9.616 -11.204 1.00 94.44 89 SER A N 1
ATOM 706 C CA . SER A 1 89 ? 13.231 10.622 -12.267 1.00 94.44 89 SER A CA 1
ATOM 707 C C . SER A 1 89 ? 12.234 11.742 -11.962 1.00 94.44 89 SER A C 1
ATOM 709 O O . SER A 1 89 ? 11.313 11.562 -11.165 1.00 94.44 89 SER A O 1
ATOM 711 N N . GLU A 1 90 ? 12.366 12.886 -12.634 1.00 94.81 90 GLU A N 1
ATOM 712 C CA . GLU A 1 90 ? 11.413 13.995 -12.479 1.00 94.81 90 GLU A CA 1
ATOM 713 C C . GLU A 1 90 ? 9.978 13.580 -12.831 1.00 94.81 90 GLU A C 1
ATOM 715 O O . GLU A 1 90 ? 9.038 13.946 -12.132 1.00 94.81 90 GLU A O 1
ATOM 720 N N . ALA A 1 91 ? 9.807 12.714 -13.836 1.00 92.44 91 ALA A N 1
ATOM 721 C CA . ALA A 1 91 ? 8.502 12.148 -14.170 1.00 92.44 91 ALA A CA 1
ATOM 722 C C . ALA A 1 91 ? 7.930 11.274 -13.037 1.00 92.44 91 ALA A C 1
ATOM 724 O O . ALA A 1 91 ? 6.736 11.340 -12.759 1.00 92.44 91 ALA A O 1
ATOM 725 N N . MET A 1 92 ? 8.770 10.483 -12.355 1.00 92.31 92 MET A N 1
ATOM 726 C CA . MET A 1 92 ? 8.333 9.695 -11.196 1.00 92.31 92 MET A CA 1
ATOM 727 C C . MET A 1 92 ? 7.954 10.592 -10.015 1.00 92.31 92 MET A C 1
ATOM 729 O O . MET A 1 92 ? 6.936 10.342 -9.380 1.00 92.31 92 MET A O 1
ATOM 733 N N . LYS A 1 93 ? 8.733 11.649 -9.743 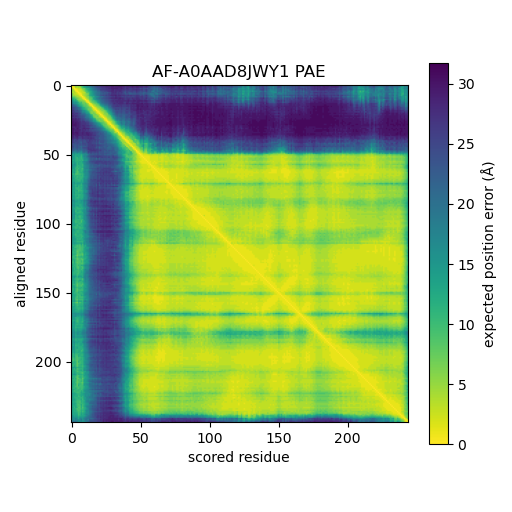1.00 95.19 93 LYS A N 1
ATOM 734 C CA . LYS A 1 93 ? 8.429 12.619 -8.678 1.00 95.19 93 LYS A CA 1
ATOM 735 C C . LYS A 1 93 ? 7.117 13.356 -8.943 1.00 95.19 93 LYS A C 1
ATOM 737 O O . LYS A 1 93 ? 6.295 13.460 -8.039 1.00 95.19 93 LYS A O 1
ATOM 742 N N . ALA A 1 94 ? 6.903 13.814 -10.177 1.00 94.88 94 ALA A N 1
ATOM 743 C CA . ALA A 1 94 ? 5.650 14.441 -10.595 1.00 94.88 94 ALA A CA 1
ATOM 744 C C . ALA A 1 94 ? 4.460 13.477 -10.453 1.00 94.88 94 ALA A C 1
ATOM 746 O O . ALA A 1 94 ? 3.400 13.875 -9.975 1.00 94.88 94 ALA A O 1
ATOM 747 N N . GLY A 1 95 ? 4.660 12.199 -10.794 1.00 94.25 95 GLY A N 1
ATOM 748 C CA . GLY A 1 95 ? 3.685 11.140 -10.544 1.00 94.25 95 GLY A CA 1
ATOM 749 C C . GLY A 1 95 ? 3.334 11.017 -9.066 1.00 94.25 95 GLY A C 1
ATOM 750 O O . GLY A 1 95 ? 2.176 11.183 -8.697 1.00 94.25 95 GLY A O 1
ATOM 751 N N . SER A 1 96 ? 4.329 10.825 -8.199 1.00 94.31 96 SER A N 1
ATOM 752 C CA . SER A 1 96 ? 4.113 10.734 -6.749 1.00 94.31 96 SER A CA 1
ATOM 753 C C . SER A 1 96 ? 3.434 11.978 -6.165 1.00 94.31 96 SER A C 1
ATOM 755 O O . SER A 1 96 ? 2.559 11.844 -5.316 1.00 94.31 96 SER A O 1
ATOM 757 N N . ALA A 1 97 ? 3.776 13.177 -6.645 1.00 95.56 97 ALA A N 1
ATOM 758 C CA . ALA A 1 97 ? 3.107 14.410 -6.234 1.00 95.56 97 ALA A CA 1
ATOM 759 C C . ALA A 1 97 ? 1.625 14.421 -6.641 1.00 95.56 97 ALA A C 1
ATOM 761 O O . ALA A 1 97 ? 0.778 14.838 -5.855 1.00 95.56 97 ALA A O 1
ATOM 762 N N . ARG A 1 98 ? 1.284 13.914 -7.834 1.00 94.81 98 ARG A N 1
ATOM 763 C CA . ARG A 1 98 ? -0.116 13.806 -8.262 1.00 94.81 98 ARG A CA 1
ATOM 764 C C . ARG A 1 98 ? -0.914 12.839 -7.389 1.00 94.81 98 ARG A C 1
ATOM 766 O O . ARG A 1 98 ? -2.037 13.182 -7.035 1.00 94.81 98 ARG A O 1
ATOM 773 N N . HIS A 1 99 ? -0.348 11.686 -7.031 1.00 94.25 99 HIS A N 1
ATOM 774 C CA . HIS A 1 99 ? -0.993 10.750 -6.100 1.00 94.25 99 HIS A CA 1
ATOM 775 C C . HIS A 1 99 ? -1.199 11.381 -4.722 1.00 94.25 99 HIS A C 1
ATOM 777 O O . HIS A 1 99 ? -2.300 11.318 -4.194 1.00 94.25 99 HIS A O 1
ATOM 783 N N . ALA A 1 100 ? -0.197 12.087 -4.188 1.00 93.88 100 ALA A N 1
ATOM 784 C CA . ALA A 1 100 ? -0.328 12.773 -2.902 1.00 93.88 100 ALA A CA 1
ATOM 785 C C . ALA A 1 100 ? -1.446 13.833 -2.904 1.00 93.88 100 ALA A C 1
ATOM 787 O O . ALA A 1 100 ? -2.178 13.947 -1.926 1.00 93.88 100 ALA A O 1
ATOM 788 N N . LEU A 1 101 ? -1.609 14.577 -4.005 1.00 95.62 101 LEU A N 1
ATOM 789 C CA . LEU A 1 101 ? -2.728 15.511 -4.167 1.00 95.62 101 LEU A CA 1
ATOM 790 C C . LEU A 1 101 ? -4.074 14.776 -4.213 1.00 95.62 101 LEU A C 1
ATOM 792 O O . LEU A 1 101 ? -5.008 15.192 -3.541 1.00 95.62 101 LEU A O 1
ATOM 796 N N . LEU A 1 102 ? -4.165 13.673 -4.966 1.00 94.88 102 LEU A N 1
ATOM 797 C CA . LEU A 1 102 ? -5.378 12.850 -5.025 1.00 94.88 102 LEU A CA 1
ATOM 798 C C . LEU A 1 102 ? -5.738 12.279 -3.648 1.00 94.88 102 LEU A C 1
ATOM 800 O O . LEU A 1 102 ? -6.903 12.274 -3.269 1.00 94.88 102 LEU A O 1
ATOM 804 N N . GLU A 1 103 ? -4.760 11.801 -2.892 1.00 93.81 103 GLU A N 1
ATOM 805 C CA . GLU A 1 103 ? -4.966 11.294 -1.538 1.00 93.81 103 GLU A CA 1
ATOM 806 C C . GLU A 1 103 ? -5.541 12.387 -0.624 1.00 93.81 103 GLU A C 1
ATOM 808 O O . GLU A 1 103 ? -6.547 12.156 0.037 1.00 93.81 103 GLU A O 1
ATOM 813 N N . GLN A 1 104 ? -4.975 13.599 -0.661 1.00 94.31 104 GLN A N 1
ATOM 814 C CA . GLN A 1 104 ? -5.419 14.745 0.149 1.00 94.31 104 GLN A CA 1
ATOM 815 C C . GLN A 1 104 ? -6.832 15.243 -0.182 1.00 94.31 104 GLN A C 1
ATOM 817 O O . GLN A 1 104 ? -7.462 15.874 0.662 1.00 94.31 104 GLN A O 1
ATOM 822 N N . GLU A 1 105 ? -7.348 14.963 -1.384 1.00 93.81 105 GLU A N 1
ATOM 823 C CA . GLU A 1 105 ? -8.740 15.274 -1.747 1.00 93.81 105 GLU A CA 1
ATOM 824 C C . GLU A 1 105 ? -9.751 14.461 -0.909 1.00 93.81 105 GLU A C 1
ATOM 826 O O . GLU A 1 105 ? -10.906 14.866 -0.797 1.00 93.81 105 GLU A O 1
ATOM 831 N N . VAL A 1 106 ? -9.337 13.318 -0.343 1.00 91.06 106 VAL A N 1
ATOM 832 C CA . VAL A 1 106 ? -10.228 12.345 0.318 1.00 91.06 106 VAL A CA 1
ATOM 833 C C . VAL A 1 106 ? -9.791 12.019 1.751 1.00 91.06 106 VAL A C 1
ATOM 835 O O . VAL A 1 106 ? -10.630 11.721 2.599 1.00 91.06 106 VAL A O 1
ATOM 838 N N . ILE A 1 107 ? -8.491 12.056 2.044 1.00 90.06 107 ILE A N 1
ATOM 839 C CA . ILE A 1 107 ? -7.906 11.586 3.303 1.00 90.06 107 ILE A CA 1
ATOM 840 C C . ILE A 1 107 ? -7.056 12.691 3.923 1.00 90.06 107 ILE A C 1
ATOM 842 O O . ILE A 1 107 ? -6.181 13.2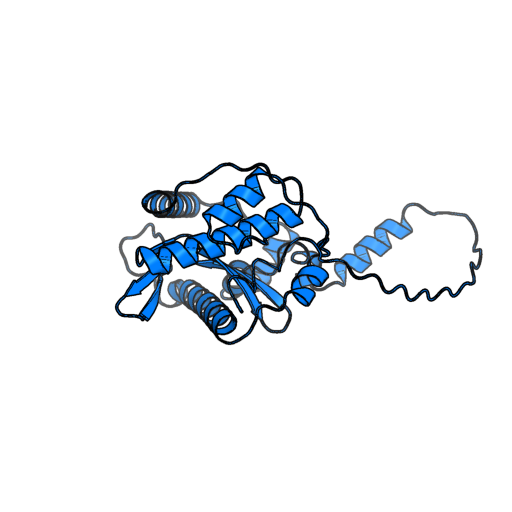74 3.283 1.00 90.06 107 ILE A O 1
ATOM 846 N N . THR A 1 108 ? -7.276 12.939 5.214 1.00 90.12 108 THR A N 1
ATOM 847 C CA . THR A 1 108 ? -6.429 13.839 6.003 1.00 90.12 108 THR A CA 1
ATOM 848 C C . THR A 1 108 ? -5.290 13.050 6.638 1.00 90.12 108 THR A C 1
ATOM 850 O O . THR A 1 108 ? -5.528 12.063 7.331 1.00 90.12 108 THR A O 1
ATOM 853 N N . LYS A 1 109 ? -4.044 13.480 6.412 1.00 89.06 109 LYS A N 1
ATOM 854 C CA . LYS A 1 109 ? -2.869 12.834 7.009 1.00 89.06 109 LYS A CA 1
ATOM 855 C C . LYS A 1 109 ? -2.694 13.270 8.456 1.00 89.06 109 LYS A C 1
ATOM 857 O O . LYS A 1 109 ? -2.752 14.459 8.757 1.00 89.06 109 LYS A O 1
ATOM 862 N N . VAL A 1 110 ? -2.438 12.292 9.316 1.00 90.00 110 VAL A N 1
ATOM 863 C CA . VAL A 1 110 ? -2.110 12.494 10.726 1.00 90.00 110 VAL A CA 1
ATOM 864 C C . VAL A 1 110 ? -0.720 11.918 10.962 1.00 90.00 110 VAL A C 1
ATOM 866 O O . VAL A 1 110 ? -0.468 10.752 10.651 1.00 90.00 110 VAL A O 1
ATOM 869 N N . ASP A 1 111 ? 0.186 12.747 11.475 1.00 91.12 111 ASP A N 1
ATOM 870 C CA . ASP A 1 111 ? 1.548 12.331 11.795 1.00 91.12 111 ASP A CA 1
ATOM 871 C C . ASP A 1 111 ? 1.567 11.621 13.149 1.00 91.12 111 ASP A C 1
ATOM 873 O O . ASP A 1 111 ? 1.217 12.209 14.168 1.00 91.12 111 ASP A O 1
ATOM 877 N N . ILE A 1 112 ? 1.990 10.356 13.149 1.00 90.94 112 ILE A N 1
ATOM 878 C CA . ILE A 1 112 ? 1.989 9.482 14.329 1.00 90.94 112 ILE A CA 1
ATOM 879 C C . ILE A 1 112 ? 3.403 8.958 14.559 1.00 90.94 112 ILE A C 1
ATOM 881 O O . ILE A 1 112 ? 4.113 8.579 13.620 1.00 90.94 112 ILE A O 1
ATOM 885 N N . ILE A 1 113 ? 3.818 8.888 15.822 1.00 92.50 113 ILE A N 1
ATOM 886 C CA . ILE A 1 113 ? 5.131 8.357 16.192 1.00 92.50 113 ILE A CA 1
ATOM 887 C C . ILE A 1 113 ? 5.053 6.833 16.307 1.00 92.50 113 ILE A C 1
ATOM 889 O O . ILE A 1 113 ? 4.434 6.302 17.223 1.00 92.50 113 ILE A O 1
ATOM 893 N N . ILE A 1 114 ? 5.751 6.126 15.416 1.00 92.88 114 ILE A N 1
ATOM 894 C CA . ILE A 1 114 ? 5.838 4.659 15.425 1.00 92.88 114 ILE A CA 1
ATOM 895 C C . ILE A 1 114 ? 7.051 4.219 16.252 1.00 92.88 114 ILE A C 1
ATOM 897 O O . ILE A 1 114 ? 8.190 4.557 15.922 1.00 92.88 114 ILE A O 1
ATOM 901 N N . ARG A 1 115 ? 6.822 3.430 17.303 1.00 91.31 115 ARG A N 1
ATOM 902 C CA . ARG A 1 115 ? 7.858 2.987 18.252 1.00 91.31 115 ARG A CA 1
ATOM 903 C C . ARG A 1 115 ? 8.285 1.539 18.047 1.00 91.31 115 ARG A C 1
ATOM 905 O O . ARG A 1 115 ? 9.384 1.173 18.462 1.00 91.31 115 ARG A O 1
ATOM 912 N N . SER A 1 116 ? 7.451 0.715 17.416 1.00 92.06 116 SER A N 1
ATOM 913 C CA . SER A 1 116 ? 7.739 -0.706 17.211 1.00 92.06 116 SER A CA 1
ATOM 914 C C . SER A 1 116 ? 7.231 -1.247 15.870 1.00 92.06 116 SER A C 1
ATOM 916 O O . SER A 1 116 ? 6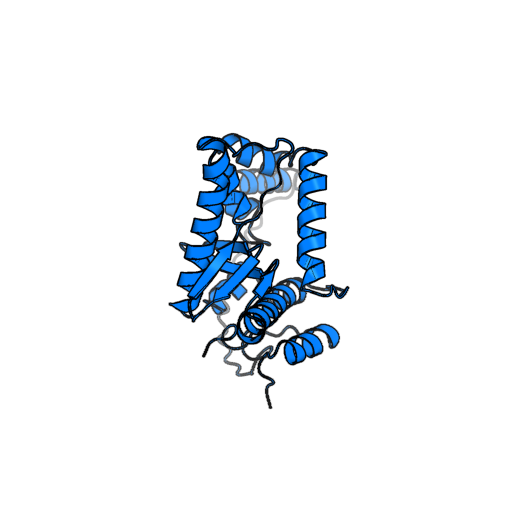.531 -0.569 15.113 1.00 92.06 116 SER A O 1
ATOM 918 N N . ALA A 1 117 ? 7.606 -2.491 15.555 1.00 91.31 117 ALA A N 1
ATOM 919 C CA . ALA A 1 117 ? 7.100 -3.187 14.374 1.00 91.31 117 ALA A CA 1
ATOM 920 C C . ALA A 1 117 ? 5.607 -3.526 14.516 1.00 91.31 117 ALA A C 1
ATOM 922 O O . ALA A 1 117 ? 4.875 -3.488 13.529 1.00 91.31 117 ALA A O 1
ATOM 923 N N . GLU A 1 118 ? 5.157 -3.822 15.735 1.00 91.31 118 GLU A N 1
ATOM 924 C CA . GLU A 1 118 ? 3.755 -4.051 16.076 1.00 91.31 118 GLU A CA 1
ATOM 925 C C . GLU A 1 118 ? 2.923 -2.805 15.780 1.00 91.31 118 GLU A C 1
ATOM 927 O O . GLU A 1 118 ? 1.928 -2.904 15.069 1.00 91.31 118 GLU A O 1
ATOM 932 N N . GLU A 1 119 ? 3.372 -1.625 16.221 1.00 91.94 119 GLU A N 1
ATOM 933 C CA . GLU A 1 119 ? 2.698 -0.356 15.920 1.00 91.94 119 GLU A CA 1
ATOM 934 C C . GLU A 1 119 ? 2.673 -0.054 14.417 1.00 91.94 119 GLU A C 1
ATOM 936 O O . GLU A 1 119 ? 1.651 0.380 13.888 1.00 91.94 119 GLU A O 1
ATOM 941 N N . HIS A 1 120 ? 3.763 -0.347 13.697 1.00 93.25 120 HIS A N 1
ATOM 942 C CA . HIS A 1 120 ? 3.811 -0.179 12.243 1.00 93.25 120 HIS A CA 1
ATOM 943 C C . HIS A 1 120 ? 2.751 -1.023 11.520 1.00 93.25 120 HIS A C 1
ATOM 945 O O . HIS A 1 120 ? 2.081 -0.541 10.604 1.00 93.25 120 HIS A O 1
ATOM 951 N N . TRP A 1 121 ? 2.608 -2.294 11.904 1.00 93.94 121 TRP A N 1
ATOM 952 C CA . TRP A 1 121 ? 1.604 -3.176 11.314 1.00 93.94 121 TRP A CA 1
ATOM 953 C C . TRP A 1 121 ? 0.192 -2.829 11.775 1.00 93.94 121 TRP A C 1
ATOM 955 O O . TRP A 1 121 ? -0.708 -2.805 10.939 1.00 93.94 121 TRP A O 1
ATOM 965 N N . ALA A 1 122 ? 0.004 -2.497 13.053 1.00 92.12 122 ALA A N 1
ATOM 966 C CA . ALA A 1 122 ? -1.276 -2.051 13.589 1.00 92.12 122 ALA A CA 1
ATOM 967 C C . ALA A 1 122 ? -1.794 -0.828 12.827 1.00 92.12 122 ALA A C 1
ATOM 969 O O . ALA A 1 122 ? -2.939 -0.830 12.388 1.00 92.12 122 ALA A O 1
ATOM 970 N N . LEU A 1 123 ? -0.941 0.165 12.562 1.00 93.38 123 LEU A N 1
ATOM 971 C CA . LEU A 1 123 ? -1.336 1.356 11.812 1.00 93.38 123 LEU A CA 1
ATOM 972 C C . LEU A 1 123 ? -1.771 1.027 10.376 1.00 93.38 123 LEU A C 1
ATOM 974 O O . LEU A 1 123 ? -2.769 1.558 9.900 1.00 93.38 123 LEU A O 1
ATOM 978 N N . LYS A 1 124 ? -1.087 0.100 9.691 1.00 93.69 124 LYS A N 1
ATOM 979 C CA . LYS A 1 124 ? -1.526 -0.370 8.362 1.00 93.69 124 LYS A CA 1
ATOM 980 C C . LYS A 1 124 ? -2.899 -1.035 8.405 1.00 93.69 124 LYS A C 1
ATOM 982 O O . LYS A 1 124 ? -3.709 -0.803 7.513 1.00 93.69 124 LYS A O 1
ATOM 987 N N . MET A 1 125 ? -3.152 -1.845 9.431 1.00 92.56 125 MET A N 1
ATOM 988 C CA . MET A 1 125 ? -4.439 -2.509 9.637 1.00 92.56 125 MET A CA 1
ATOM 989 C C . MET A 1 125 ? -5.551 -1.500 9.956 1.00 92.56 125 MET A C 1
ATOM 991 O O . MET A 1 125 ? -6.635 -1.583 9.387 1.00 92.56 125 MET A O 1
ATOM 995 N N . ILE A 1 126 ? -5.272 -0.507 10.803 1.00 92.62 126 ILE A N 1
ATOM 996 C CA . ILE A 1 126 ? -6.200 0.586 11.127 1.00 92.62 126 ILE A CA 1
ATOM 997 C C . ILE A 1 126 ? -6.533 1.393 9.870 1.00 92.62 126 ILE A C 1
ATOM 999 O O . ILE A 1 126 ? -7.707 1.622 9.595 1.00 92.62 126 ILE A O 1
ATOM 1003 N N . ASN A 1 127 ? -5.532 1.748 9.060 1.00 94.25 127 ASN A N 1
ATOM 1004 C CA . ASN A 1 127 ? -5.742 2.464 7.800 1.00 94.25 127 ASN A CA 1
ATOM 1005 C C . ASN A 1 127 ? -6.583 1.649 6.806 1.00 94.25 127 ASN A C 1
ATOM 1007 O O . ASN A 1 127 ? -7.418 2.217 6.106 1.00 94.25 127 ASN A O 1
ATOM 1011 N N . PHE A 1 128 ? -6.412 0.323 6.764 1.00 94.38 128 PHE A N 1
ATOM 1012 C CA . PHE A 1 128 ? -7.269 -0.547 5.957 1.00 94.38 128 PHE A CA 1
ATOM 1013 C C . PHE A 1 128 ? -8.724 -0.529 6.440 1.00 94.38 128 PHE A C 1
ATOM 1015 O O . PHE A 1 128 ? -9.632 -0.387 5.622 1.00 94.38 128 PHE A O 1
ATOM 1022 N N . ILE A 1 129 ? -8.960 -0.642 7.753 1.00 91.94 129 ILE A N 1
ATOM 1023 C CA . ILE A 1 129 ? -10.313 -0.585 8.333 1.00 91.94 129 ILE A CA 1
ATOM 1024 C C . ILE A 1 129 ? -10.949 0.771 8.033 1.00 91.94 129 ILE A C 1
ATOM 1026 O O . ILE A 1 129 ? -12.061 0.830 7.513 1.00 91.94 129 ILE A O 1
ATOM 1030 N N . HIS A 1 130 ? -10.221 1.853 8.307 1.00 92.75 130 HIS A N 1
ATOM 1031 C CA . HIS A 1 130 ? -10.685 3.213 8.079 1.00 92.75 130 HIS A CA 1
ATOM 1032 C C . HIS A 1 130 ? -11.048 3.447 6.607 1.00 92.75 130 HIS A C 1
ATOM 1034 O O . HIS A 1 130 ? -12.166 3.862 6.318 1.00 92.75 130 HIS A O 1
ATOM 1040 N N . GLY A 1 131 ? -10.156 3.114 5.669 1.00 93.62 131 GLY A N 1
ATOM 1041 C CA . GLY A 1 131 ? -10.423 3.289 4.241 1.00 93.62 131 GLY A CA 1
ATOM 1042 C C . GLY A 1 131 ? -11.528 2.365 3.714 1.00 93.62 131 GLY A C 1
ATOM 1043 O O . GLY A 1 131 ? -12.305 2.755 2.848 1.00 93.62 131 GLY A O 1
ATOM 1044 N N . THR A 1 132 ? -11.681 1.165 4.278 1.00 92.75 132 THR A N 1
ATOM 1045 C CA . THR A 1 132 ? -12.807 0.275 3.945 1.00 92.75 132 THR A CA 1
ATOM 1046 C C . THR A 1 132 ? -14.136 0.862 4.423 1.00 92.75 132 THR A C 1
ATOM 1048 O O . THR A 1 132 ? -15.109 0.869 3.673 1.00 92.75 132 THR A O 1
ATOM 1051 N N . ASN A 1 133 ? -14.181 1.412 5.638 1.00 92.62 133 ASN A N 1
ATOM 1052 C CA . ASN A 1 133 ? -15.363 2.100 6.154 1.00 92.62 133 ASN A CA 1
ATOM 1053 C C . ASN A 1 133 ? -15.682 3.353 5.331 1.00 92.62 133 ASN A C 1
ATOM 1055 O O . ASN A 1 133 ? -16.837 3.556 4.963 1.00 92.62 133 ASN A O 1
ATOM 1059 N N . GLN A 1 134 ? -14.664 4.127 4.955 1.00 93.31 134 GLN A N 1
ATOM 1060 C CA . GLN A 1 134 ? -14.806 5.259 4.041 1.00 93.31 134 GLN A CA 1
ATOM 1061 C C . GLN A 1 134 ? -15.402 4.825 2.692 1.00 93.31 134 GLN A C 1
ATOM 1063 O O . GLN A 1 134 ? -16.352 5.433 2.210 1.00 93.31 134 GLN A O 1
ATOM 1068 N N . LEU A 1 135 ? -14.925 3.718 2.112 1.00 94.62 135 LEU A N 1
ATOM 1069 C CA . LEU A 1 135 ? -15.473 3.171 0.869 1.00 94.62 135 LEU A CA 1
ATOM 1070 C C . LEU A 1 135 ? -16.962 2.815 0.987 1.00 94.62 135 LEU A C 1
ATOM 1072 O O . LEU A 1 135 ? -17.712 3.036 0.038 1.00 94.62 135 LEU A O 1
ATOM 1076 N N . PHE A 1 136 ? -17.394 2.252 2.118 1.00 92.12 136 PHE A N 1
ATOM 1077 C CA . PHE A 1 136 ? -18.796 1.883 2.332 1.00 92.12 136 PHE A CA 1
ATOM 1078 C C . PHE A 1 136 ? -19.708 3.080 2.615 1.00 92.12 136 PHE A C 1
ATOM 1080 O O . PHE A 1 136 ? -20.871 3.045 2.217 1.00 92.12 136 PHE A O 1
ATOM 1087 N N . LEU A 1 137 ? -19.198 4.116 3.286 1.00 92.69 137 LEU A N 1
ATOM 1088 C CA . LEU A 1 137 ? -19.967 5.309 3.648 1.00 92.69 137 LEU A CA 1
ATOM 1089 C C . LEU A 1 137 ? -20.026 6.327 2.504 1.00 92.69 137 LEU A C 1
ATOM 1091 O O . LEU A 1 137 ? -21.111 6.753 2.114 1.00 92.69 137 LEU A O 1
ATOM 1095 N N . ASP A 1 138 ? -18.871 6.665 1.932 1.00 94.38 138 ASP A N 1
ATOM 1096 C CA . ASP A 1 138 ? -18.728 7.742 0.947 1.00 94.38 138 ASP A CA 1
ATOM 1097 C C . ASP A 1 138 ? -18.718 7.220 -0.499 1.00 94.38 138 ASP A C 1
ATOM 1099 O O . ASP A 1 138 ? -18.817 7.984 -1.461 1.00 94.38 138 ASP A O 1
ATOM 1103 N N . GLY A 1 139 ? -18.584 5.903 -0.683 1.00 95.38 139 GLY A N 1
ATOM 1104 C CA . GLY A 1 139 ? -18.496 5.274 -2.001 1.00 95.38 139 GLY A CA 1
ATOM 1105 C C . GLY A 1 139 ? -17.127 5.412 -2.676 1.00 95.38 139 GLY A C 1
ATOM 1106 O O . GLY A 1 139 ? -16.972 5.001 -3.832 1.00 95.38 139 GLY A O 1
ATOM 1107 N N . LEU A 1 140 ? -16.132 5.980 -1.990 1.00 96.25 140 LEU A N 1
ATOM 1108 C CA . LEU A 1 140 ? -14.794 6.258 -2.510 1.00 96.25 140 LEU A CA 1
ATOM 1109 C C . LEU A 1 140 ? -13.755 6.166 -1.388 1.00 96.25 140 LEU A C 1
ATOM 1111 O O . LEU A 1 140 ? -13.952 6.719 -0.316 1.00 96.25 140 LEU A O 1
ATOM 1115 N N . THR A 1 141 ? -12.616 5.533 -1.658 1.00 96.50 141 THR A N 1
ATOM 1116 C CA . THR A 1 141 ? -11.415 5.654 -0.816 1.00 96.50 141 THR A CA 1
ATOM 1117 C C . THR A 1 141 ? -10.164 5.641 -1.689 1.00 96.50 141 THR A C 1
ATOM 1119 O O . THR A 1 141 ? -10.205 5.158 -2.828 1.00 96.50 141 THR A O 1
ATOM 1122 N N . ARG A 1 142 ? -9.058 6.184 -1.175 1.00 96.94 142 ARG A N 1
ATOM 1123 C CA . ARG A 1 142 ? -7.777 6.292 -1.883 1.00 96.94 142 ARG A CA 1
ATOM 1124 C C . ARG A 1 142 ? -6.621 5.768 -1.047 1.00 96.94 142 ARG A C 1
ATOM 1126 O O . ARG A 1 142 ? -6.715 5.726 0.171 1.00 96.94 142 ARG A O 1
ATOM 1133 N N . GLU A 1 143 ? -5.546 5.361 -1.716 1.00 96.06 143 GLU A N 1
ATOM 1134 C CA . GLU A 1 143 ? -4.316 4.850 -1.090 1.00 96.06 143 GLU A CA 1
ATOM 1135 C C . GLU A 1 143 ? -4.592 3.767 -0.019 1.00 96.06 143 GLU A C 1
ATOM 1137 O O . GLU A 1 143 ? -3.978 3.736 1.050 1.00 96.06 143 GLU A O 1
ATOM 1142 N N . LEU A 1 144 ? -5.532 2.853 -0.296 1.00 96.25 144 LEU A N 1
ATOM 1143 C CA . LEU A 1 144 ? -5.958 1.828 0.658 1.00 96.25 144 LEU A CA 1
ATOM 1144 C C . LEU A 1 144 ? -4.860 0.758 0.806 1.00 96.25 144 LEU A C 1
ATOM 1146 O O . LEU A 1 144 ? -4.591 0.029 -0.160 1.00 96.25 144 LEU A O 1
ATOM 1150 N N . PRO A 1 145 ? -4.237 0.597 1.989 1.00 96.38 145 PRO A N 1
ATOM 1151 C CA . PRO A 1 145 ? -3.226 -0.430 2.189 1.00 96.38 145 PRO A CA 1
ATOM 1152 C C . PRO A 1 145 ? -3.873 -1.813 2.199 1.00 96.38 145 PRO A C 1
ATOM 1154 O O . PRO A 1 145 ? -4.783 -2.075 2.972 1.00 96.38 145 PRO A O 1
ATOM 1157 N N . LEU A 1 146 ? -3.366 -2.728 1.382 1.00 95.06 146 LEU A N 1
ATOM 1158 C CA . LEU A 1 146 ? -3.871 -4.089 1.267 1.00 95.06 146 LEU A CA 1
ATOM 1159 C C . LEU A 1 146 ? -2.811 -5.079 1.739 1.00 95.06 146 LEU A C 1
ATOM 1161 O O . LEU A 1 146 ? -1.675 -5.052 1.266 1.00 95.06 146 LEU A O 1
ATOM 1165 N N . ILE A 1 147 ? -3.178 -5.975 2.649 1.00 94.94 147 ILE A N 1
ATOM 1166 C CA . ILE A 1 147 ? -2.301 -7.039 3.141 1.00 94.94 147 ILE A CA 1
ATOM 1167 C C . ILE A 1 147 ? -3.038 -8.355 2.943 1.00 94.94 147 ILE A C 1
ATOM 1169 O O . ILE A 1 147 ? -4.171 -8.503 3.387 1.00 94.94 147 ILE A O 1
ATOM 1173 N N . GLY A 1 148 ? -2.402 -9.318 2.289 1.00 94.19 148 GLY A N 1
ATOM 1174 C CA . GLY A 1 148 ? -2.995 -10.628 2.053 1.00 94.19 148 GLY A CA 1
ATOM 1175 C C . GLY A 1 148 ? -1.939 -11.695 1.827 1.00 94.19 148 GLY A C 1
ATOM 1176 O O . GLY A 1 148 ? -0.742 -11.415 1.810 1.00 94.19 148 GLY A O 1
ATOM 1177 N N . PHE A 1 149 ? -2.383 -12.933 1.645 1.00 94.06 149 PHE A N 1
ATOM 1178 C CA . PHE A 1 149 ? -1.496 -14.066 1.406 1.00 94.06 149 PHE A CA 1
ATOM 1179 C C . PHE A 1 149 ? -1.734 -14.669 0.026 1.00 94.06 149 PHE A C 1
ATOM 1181 O O . PHE A 1 149 ? -2.871 -14.891 -0.393 1.00 94.06 149 PHE A O 1
ATOM 1188 N N . ALA A 1 150 ? -0.640 -14.965 -0.670 1.00 92.19 150 ALA A N 1
ATOM 1189 C CA . ALA A 1 150 ? -0.632 -15.725 -1.910 1.00 92.19 150 ALA A CA 1
ATOM 1190 C C . ALA A 1 150 ? 0.396 -16.854 -1.777 1.00 92.19 150 ALA A C 1
ATOM 1192 O O . ALA A 1 150 ? 1.588 -16.579 -1.680 1.00 92.19 150 ALA A O 1
ATOM 1193 N N . ASN A 1 151 ? -0.061 -18.112 -1.759 1.00 87.88 151 ASN A N 1
ATOM 1194 C CA . ASN A 1 151 ? 0.795 -19.298 -1.594 1.00 87.88 151 ASN A CA 1
ATOM 1195 C C . ASN A 1 151 ? 1.770 -19.168 -0.403 1.00 87.88 151 ASN A C 1
ATOM 1197 O O . ASN A 1 151 ? 2.981 -19.267 -0.581 1.00 87.88 151 ASN A O 1
ATOM 1201 N N . ASP A 1 152 ? 1.241 -18.850 0.784 1.00 86.38 152 ASP A N 1
ATOM 1202 C CA . ASP A 1 152 ? 1.997 -18.629 2.033 1.00 86.38 152 ASP A CA 1
ATOM 1203 C C . ASP A 1 152 ? 3.001 -17.461 2.015 1.00 86.38 152 ASP A C 1
ATOM 1205 O O . ASP A 1 152 ? 3.744 -17.237 2.971 1.00 86.38 152 ASP A O 1
ATOM 1209 N N . VAL A 1 153 ? 3.004 -16.649 0.957 1.00 92.62 153 VAL A N 1
ATOM 1210 C CA . VAL A 1 153 ? 3.762 -15.399 0.904 1.00 92.62 153 VAL A CA 1
ATOM 1211 C C . VAL A 1 153 ? 2.841 -14.247 1.285 1.00 92.62 153 VAL A C 1
ATOM 1213 O O . VAL A 1 153 ? 1.825 -14.016 0.629 1.00 92.62 153 VAL A O 1
ATOM 1216 N N . CYS A 1 154 ? 3.213 -13.494 2.323 1.00 95.31 154 CYS A N 1
ATOM 1217 C CA . CYS A 1 154 ? 2.547 -12.234 2.649 1.00 95.31 154 CYS A CA 1
ATOM 1218 C C . CYS A 1 154 ? 2.843 -11.205 1.552 1.00 95.31 154 CYS A C 1
ATOM 1220 O O . CYS A 1 154 ? 4.003 -10.827 1.339 1.00 95.31 154 CYS A O 1
ATOM 1222 N N . VAL A 1 155 ? 1.793 -10.765 0.864 1.00 96.88 155 VAL A N 1
ATOM 1223 C CA . VAL A 1 155 ? 1.832 -9.744 -0.177 1.00 96.88 155 VAL A CA 1
ATOM 1224 C C . VAL A 1 155 ? 1.195 -8.464 0.350 1.00 96.88 155 VAL A C 1
ATOM 1226 O O . VAL A 1 155 ? 0.111 -8.484 0.932 1.00 96.88 155 VAL A O 1
ATOM 1229 N N . VAL A 1 156 ? 1.878 -7.345 0.126 1.00 97.00 156 VAL A N 1
ATOM 1230 C CA . VAL A 1 156 ? 1.463 -6.017 0.576 1.00 97.00 156 VAL A CA 1
ATOM 1231 C C . VAL A 1 156 ? 1.315 -5.091 -0.625 1.00 97.00 156 VAL A C 1
ATOM 1233 O O . VAL A 1 156 ? 2.170 -5.038 -1.510 1.00 97.00 156 VAL A O 1
ATOM 1236 N N . GLY A 1 157 ? 0.230 -4.338 -0.661 1.00 96.62 157 GLY A N 1
ATOM 1237 C CA . GLY A 1 157 ? -0.110 -3.409 -1.724 1.00 96.62 157 GLY A CA 1
ATOM 1238 C C . GLY A 1 157 ? -0.691 -2.117 -1.177 1.00 96.62 157 GLY A C 1
ATOM 1239 O O . GLY A 1 157 ? -1.020 -2.035 0.003 1.00 96.62 157 GLY A O 1
ATOM 1240 N N . VAL A 1 158 ? -0.819 -1.123 -2.046 1.00 97.06 158 VAL A N 1
ATOM 1241 C CA . VAL A 1 158 ? -1.603 0.085 -1.786 1.00 97.06 158 VAL A CA 1
ATOM 1242 C C . VAL A 1 158 ? -2.429 0.327 -3.040 1.00 97.06 158 VAL A C 1
ATOM 1244 O O . VAL A 1 158 ? -1.859 0.464 -4.122 1.00 97.06 158 VAL A O 1
ATOM 1247 N N . ILE A 1 159 ? -3.750 0.251 -2.920 1.00 97.00 159 ILE A N 1
ATOM 1248 C CA . ILE A 1 159 ? -4.654 0.491 -4.044 1.00 97.00 159 ILE A CA 1
ATOM 1249 C C . ILE A 1 159 ? -4.874 1.998 -4.137 1.00 97.00 159 ILE A C 1
ATOM 1251 O O . ILE A 1 159 ? -5.376 2.587 -3.183 1.00 97.00 159 ILE A O 1
ATOM 1255 N N . ASP A 1 160 ? -4.543 2.597 -5.281 1.00 96.31 160 ASP A N 1
ATOM 1256 C CA . ASP A 1 160 ? -4.664 4.047 -5.470 1.00 96.31 160 ASP A CA 1
ATOM 1257 C C . ASP A 1 160 ? -6.086 4.542 -5.206 1.00 96.31 160 ASP A C 1
ATOM 1259 O O . ASP A 1 160 ? -6.274 5.549 -4.531 1.00 96.31 160 ASP A O 1
ATOM 1263 N N . GLU A 1 161 ? -7.094 3.847 -5.742 1.00 96.62 161 GLU A N 1
ATOM 1264 C CA . GLU A 1 161 ? -8.488 4.241 -5.594 1.00 96.62 161 GLU A CA 1
ATOM 1265 C C . GLU A 1 161 ? -9.443 3.041 -5.692 1.00 96.62 161 GLU A C 1
ATOM 1267 O O . GLU A 1 161 ? -9.341 2.198 -6.590 1.00 96.62 161 GLU A O 1
ATOM 1272 N N . LEU A 1 162 ? -10.417 2.990 -4.782 1.00 96.56 162 LEU A N 1
ATOM 1273 C CA . LEU A 1 162 ? -11.575 2.105 -4.877 1.00 96.56 162 LEU A CA 1
ATOM 1274 C C . LEU A 1 162 ? -12.853 2.929 -4.946 1.00 96.56 162 LEU A C 1
ATOM 1276 O O . LEU A 1 162 ? -13.025 3.898 -4.209 1.00 96.56 162 LEU A O 1
ATOM 1280 N N . ARG A 1 163 ? -13.774 2.502 -5.809 1.00 96.81 163 ARG A N 1
ATOM 1281 C CA . ARG A 1 163 ? -15.101 3.102 -5.970 1.00 96.81 163 ARG A CA 1
ATOM 1282 C C . ARG A 1 163 ? -16.174 2.060 -5.728 1.00 96.81 163 ARG A C 1
ATOM 1284 O O . ARG A 1 163 ? -16.128 0.998 -6.346 1.00 96.81 163 ARG A O 1
ATOM 1291 N N . LEU A 1 164 ? -17.168 2.383 -4.915 1.00 96.06 164 LEU A N 1
ATOM 1292 C CA . LEU A 1 164 ? -18.364 1.572 -4.725 1.00 96.06 164 LEU A CA 1
ATOM 1293 C C . LEU A 1 164 ? -19.537 2.258 -5.430 1.00 96.06 164 LEU A C 1
ATOM 1295 O O . LEU A 1 164 ? -20.003 3.316 -5.019 1.00 96.06 164 LEU A O 1
ATOM 1299 N N . LYS A 1 165 ? -20.018 1.653 -6.519 1.00 94.31 165 LYS A N 1
ATOM 1300 C CA . LYS A 1 165 ? -21.205 2.117 -7.251 1.00 94.31 165 LYS A CA 1
ATOM 1301 C C . LYS A 1 165 ? -22.193 0.974 -7.374 1.00 94.31 165 LYS A C 1
ATOM 1303 O O . LYS A 1 165 ? -21.820 -0.100 -7.839 1.00 94.31 165 LYS A O 1
ATOM 1308 N N . THR A 1 166 ? -23.436 1.201 -6.944 1.00 91.38 166 THR A N 1
ATOM 1309 C CA . THR A 1 166 ? -24.540 0.226 -7.060 1.00 91.38 166 THR A CA 1
ATOM 1310 C C . THR A 1 166 ? -24.146 -1.184 -6.588 1.00 91.38 166 THR A C 1
ATOM 1312 O O . THR A 1 166 ? -24.377 -2.167 -7.285 1.00 91.38 166 THR A O 1
ATOM 1315 N N . GLY A 1 167 ? -23.459 -1.280 -5.443 1.00 88.00 167 GLY A N 1
ATOM 1316 C CA . GLY A 1 167 ? -23.001 -2.552 -4.864 1.00 88.00 167 GLY A CA 1
ATOM 1317 C C . GLY A 1 167 ? -21.774 -3.189 -5.532 1.00 88.00 167 GLY A C 1
ATOM 1318 O O . GLY A 1 167 ? -21.304 -4.223 -5.071 1.00 88.00 167 GLY A O 1
ATOM 1319 N N . THR A 1 168 ? -21.225 -2.586 -6.589 1.00 92.50 168 THR A N 1
ATOM 1320 C CA . THR A 1 168 ? -20.030 -3.080 -7.284 1.00 92.50 168 THR A CA 1
ATOM 1321 C C . THR A 1 168 ? -18.805 -2.254 -6.905 1.00 92.50 168 THR A C 1
ATOM 1323 O O . THR A 1 168 ? -18.784 -1.035 -7.090 1.00 92.50 168 THR A O 1
ATOM 1326 N N . VAL A 1 169 ? -17.767 -2.930 -6.406 1.00 94.12 169 VAL A N 1
ATOM 1327 C CA . VAL A 1 169 ? -16.460 -2.325 -6.116 1.00 94.12 169 VAL A CA 1
ATOM 1328 C C . VAL A 1 169 ? -15.594 -2.342 -7.376 1.00 94.12 169 VAL A C 1
ATOM 1330 O O . VAL A 1 169 ? -15.364 -3.394 -7.971 1.00 94.12 169 VAL A O 1
ATOM 1333 N N . THR A 1 170 ? -15.095 -1.175 -7.777 1.00 96.56 170 THR A N 1
ATOM 1334 C CA . THR A 1 170 ? -14.166 -0.993 -8.899 1.00 96.56 170 THR A CA 1
ATOM 1335 C C . THR A 1 170 ? -12.821 -0.506 -8.376 1.00 96.56 170 THR A C 1
ATOM 1337 O O . THR A 1 170 ? -12.770 0.498 -7.670 1.00 96.56 170 THR A O 1
ATOM 1340 N N . LEU A 1 171 ? -11.743 -1.197 -8.749 1.00 96.75 171 LEU A N 1
ATOM 1341 C CA . LEU A 1 171 ? -10.370 -0.788 -8.454 1.00 96.75 171 LEU A CA 1
ATOM 1342 C C . LEU A 1 171 ? -9.852 0.070 -9.610 1.00 96.75 171 LEU A C 1
ATOM 1344 O O . LEU A 1 171 ? -9.981 -0.318 -10.773 1.00 96.75 171 LEU A O 1
ATOM 1348 N N . VAL A 1 172 ? -9.257 1.215 -9.294 1.00 96.06 172 VAL A N 1
ATOM 1349 C CA . VAL A 1 172 ? -8.707 2.155 -10.273 1.00 96.06 172 VAL A CA 1
ATOM 1350 C C . VAL A 1 172 ? -7.238 2.396 -9.942 1.00 96.06 172 VAL A C 1
ATOM 1352 O O . VAL A 1 172 ? -6.907 2.788 -8.830 1.00 96.06 172 VAL A O 1
ATOM 1355 N N . GLU A 1 173 ? -6.365 2.163 -10.922 1.00 94.19 173 GLU A N 1
ATOM 1356 C CA . GLU A 1 173 ? -4.938 2.491 -10.849 1.00 94.19 173 GLU A CA 1
ATOM 1357 C C . GLU A 1 173 ? -4.690 3.746 -11.686 1.00 94.19 173 GLU A C 1
ATOM 1359 O O . GLU A 1 173 ? -5.001 3.776 -12.883 1.00 94.19 173 GLU A O 1
ATOM 1364 N N . THR A 1 174 ? -4.112 4.776 -11.078 1.00 92.94 174 THR A N 1
ATOM 1365 C CA . THR A 1 174 ? -3.793 6.030 -11.759 1.00 92.94 174 THR A CA 1
ATOM 1366 C C . THR A 1 174 ? -2.328 6.023 -12.170 1.00 92.94 174 THR A C 1
ATOM 1368 O O . THR A 1 174 ? -1.438 5.792 -11.365 1.00 92.94 174 THR A O 1
ATOM 1371 N N . LYS A 1 175 ? -2.042 6.306 -13.445 1.00 90.44 175 LYS A N 1
ATOM 1372 C CA . LYS A 1 175 ? -0.668 6.487 -13.934 1.00 90.44 175 LYS A CA 1
ATOM 1373 C C . LYS A 1 175 ? -0.520 7.844 -14.599 1.00 90.44 175 LYS A C 1
ATOM 1375 O O . LYS A 1 175 ? -1.316 8.222 -15.454 1.00 90.44 175 LYS A O 1
ATOM 1380 N N . THR A 1 176 ? 0.544 8.558 -14.252 1.00 90.38 176 THR A N 1
ATOM 1381 C CA . THR A 1 176 ? 0.906 9.821 -14.900 1.00 90.38 176 THR A CA 1
ATOM 1382 C C . THR A 1 176 ? 1.798 9.585 -16.114 1.00 90.38 176 THR A C 1
ATOM 1384 O O . THR A 1 176 ? 2.688 8.733 -16.086 1.00 90.38 176 THR A O 1
ATOM 1387 N N . ARG A 1 177 ? 1.615 10.383 -17.168 1.00 86.25 177 ARG A N 1
ATOM 1388 C CA . ARG A 1 177 ? 2.478 10.390 -18.357 1.00 86.25 177 ARG A CA 1
ATOM 1389 C C . ARG A 1 177 ? 2.881 11.813 -18.714 1.00 86.25 177 ARG A C 1
ATOM 1391 O O . ARG A 1 177 ? 2.133 12.750 -18.469 1.00 86.25 177 ARG A O 1
ATOM 1398 N N . SER A 1 178 ? 4.052 11.953 -19.331 1.00 86.06 178 SER A N 1
ATOM 1399 C CA . SER A 1 178 ? 4.515 13.226 -19.894 1.00 86.06 178 SER A CA 1
ATOM 1400 C C . SER A 1 178 ? 3.879 13.550 -21.248 1.00 86.06 178 SER A C 1
ATOM 1402 O O . SER A 1 178 ? 3.790 14.712 -21.623 1.00 86.06 178 SER A O 1
ATOM 1404 N N . GLN A 1 179 ? 3.456 12.527 -21.995 1.00 86.94 179 GLN A N 1
ATOM 1405 C CA . GLN A 1 179 ? 2.852 12.668 -23.318 1.00 86.94 179 GLN A CA 1
ATOM 1406 C C . GLN A 1 179 ? 1.335 12.493 -23.245 1.00 86.94 179 GLN A C 1
ATOM 1408 O O . GLN A 1 179 ? 0.857 11.566 -22.592 1.00 86.94 179 GLN A O 1
ATOM 1413 N N . ASN A 1 180 ? 0.600 13.318 -23.994 1.00 86.81 180 ASN A N 1
ATOM 1414 C CA . ASN A 1 180 ? -0.867 13.316 -24.059 1.00 86.81 180 ASN A CA 1
ATOM 1415 C C . ASN A 1 180 ? -1.453 12.230 -24.990 1.00 86.81 180 ASN A C 1
ATOM 1417 O O . ASN A 1 180 ? -2.507 12.405 -25.594 1.00 86.81 180 ASN A O 1
ATOM 1421 N N . ASN A 1 181 ? -0.753 11.108 -25.134 1.00 88.75 181 ASN A N 1
ATOM 1422 C CA . ASN A 1 181 ? -1.208 9.977 -25.940 1.00 88.75 181 ASN A CA 1
ATOM 1423 C C . ASN A 1 181 ? -1.562 8.816 -25.007 1.00 88.75 181 ASN A C 1
ATOM 1425 O O . ASN A 1 181 ? -1.151 8.794 -23.843 1.00 88.75 181 ASN A O 1
ATOM 1429 N N . LEU A 1 182 ? -2.268 7.804 -25.505 1.00 87.38 182 LEU A N 1
ATOM 1430 C CA . LEU A 1 182 ? -2.433 6.565 -24.748 1.00 87.38 182 LEU A CA 1
ATOM 1431 C C . LEU A 1 182 ? -1.107 5.780 -24.704 1.00 87.38 182 LEU A C 1
ATOM 1433 O O . LEU A 1 182 ? -0.313 5.853 -25.650 1.00 87.38 182 LEU A O 1
ATOM 1437 N N . PRO A 1 183 ? -0.800 5.091 -23.590 1.00 88.06 183 PRO A N 1
ATOM 1438 C CA . PRO A 1 183 ? 0.354 4.201 -23.519 1.00 88.06 183 PRO A CA 1
ATOM 1439 C C . PRO A 1 183 ? 0.173 3.019 -24.476 1.00 88.06 183 PRO A C 1
ATOM 1441 O O . PRO A 1 183 ? -0.944 2.539 -24.680 1.00 88.06 183 PRO A O 1
ATOM 1444 N N . SER A 1 184 ? 1.272 2.523 -25.040 1.00 89.50 184 SER A N 1
ATOM 1445 C CA . SER A 1 184 ? 1.237 1.308 -25.860 1.00 89.50 184 SER A CA 1
ATOM 1446 C C . SER A 1 184 ? 0.868 0.080 -25.018 1.00 89.50 184 SER A C 1
ATOM 1448 O O . SER A 1 184 ? 1.027 0.092 -23.798 1.00 89.50 184 SER A O 1
ATOM 1450 N N . GLU A 1 185 ? 0.409 -1.004 -25.651 1.00 90.44 185 GLU A N 1
ATOM 1451 C CA . GLU A 1 185 ? 0.069 -2.253 -24.944 1.00 90.44 185 GLU A CA 1
ATOM 1452 C C . GLU A 1 185 ? 1.180 -2.730 -23.987 1.00 90.44 185 GLU A C 1
ATOM 1454 O O . GLU A 1 185 ? 0.881 -2.961 -22.815 1.00 90.44 185 GLU A O 1
ATOM 1459 N N . PRO A 1 186 ? 2.472 -2.775 -24.382 1.00 86.81 186 PRO A N 1
ATOM 1460 C CA . PRO A 1 186 ? 3.549 -3.125 -23.456 1.00 86.81 186 PRO A CA 1
ATOM 1461 C C . PRO A 1 186 ? 3.625 -2.234 -22.210 1.00 86.81 186 PRO A C 1
ATOM 1463 O O . PRO A 1 186 ? 3.881 -2.721 -21.114 1.00 86.81 186 PRO A O 1
ATOM 1466 N N . GLN A 1 187 ? 3.352 -0.936 -22.353 1.00 84.75 187 GLN A N 1
ATOM 1467 C CA . GLN A 1 187 ? 3.357 0.013 -21.237 1.00 84.75 187 GLN A CA 1
ATOM 1468 C C . GLN A 1 187 ? 2.139 -0.157 -20.315 1.00 84.75 187 GLN A C 1
ATOM 1470 O O . GLN A 1 187 ? 2.202 0.216 -19.145 1.00 84.75 187 GLN A O 1
ATOM 1475 N N . GLN A 1 188 ? 1.042 -0.732 -20.814 1.00 90.69 188 GLN A N 1
ATOM 1476 C CA . GLN A 1 188 ? -0.160 -1.016 -20.025 1.00 90.69 188 GLN A CA 1
ATOM 1477 C C . GLN A 1 188 ? -0.048 -2.311 -19.212 1.00 90.69 188 GLN A C 1
ATOM 1479 O O . GLN A 1 188 ? -0.688 -2.427 -18.165 1.00 90.69 188 GLN A O 1
ATOM 1484 N N . ARG A 1 189 ? 0.760 -3.282 -19.659 1.00 91.38 189 ARG A N 1
ATOM 1485 C CA . ARG A 1 189 ? 0.874 -4.615 -19.036 1.00 91.38 189 ARG A CA 1
ATOM 1486 C C . ARG A 1 189 ? 1.225 -4.558 -17.554 1.00 91.38 189 ARG A C 1
ATOM 1488 O O . ARG A 1 189 ? 0.586 -5.242 -16.760 1.00 91.38 189 ARG A O 1
ATOM 1495 N N . ASN A 1 190 ? 2.164 -3.693 -17.174 1.00 91.31 190 ASN A N 1
ATOM 1496 C CA . ASN A 1 190 ? 2.554 -3.514 -15.777 1.00 91.31 190 ASN A CA 1
ATOM 1497 C C . ASN A 1 190 ? 1.375 -3.057 -14.896 1.00 91.31 190 ASN A C 1
ATOM 1499 O O . ASN A 1 190 ? 1.143 -3.639 -13.838 1.00 91.31 190 ASN A O 1
ATOM 1503 N N . GLY A 1 191 ? 0.593 -2.077 -15.365 1.00 92.19 191 GLY A N 1
ATOM 1504 C CA . GLY A 1 191 ? -0.599 -1.595 -14.661 1.00 92.19 191 GLY A CA 1
ATOM 1505 C C . GLY A 1 191 ? -1.719 -2.639 -14.604 1.00 92.19 191 GLY A C 1
ATOM 1506 O O . GLY A 1 191 ? -2.353 -2.808 -13.567 1.00 92.19 191 GLY A O 1
ATOM 1507 N N . ARG A 1 192 ? -1.919 -3.413 -15.681 1.00 94.25 192 ARG A N 1
ATOM 1508 C CA . ARG A 1 192 ? -2.876 -4.535 -15.683 1.00 94.25 192 ARG A CA 1
ATOM 1509 C C . ARG A 1 192 ? -2.485 -5.601 -14.662 1.00 94.25 192 ARG A C 1
ATOM 1511 O O . ARG A 1 192 ? -3.330 -6.018 -13.878 1.00 94.25 192 ARG A O 1
ATOM 1518 N N . LEU A 1 193 ? -1.212 -5.999 -14.628 1.00 95.56 193 LEU A N 1
ATOM 1519 C CA . LEU A 1 193 ? -0.714 -6.970 -13.653 1.00 95.56 193 LEU A CA 1
ATOM 1520 C C . LEU A 1 193 ? -0.870 -6.455 -12.215 1.00 95.56 193 LEU A C 1
ATOM 1522 O O . LEU A 1 193 ? -1.264 -7.217 -11.337 1.00 95.56 193 LEU A O 1
ATOM 1526 N N . GLN A 1 194 ? -0.629 -5.162 -11.982 1.00 96.12 194 GLN A N 1
ATOM 1527 C CA . GLN A 1 194 ? -0.850 -4.522 -10.683 1.00 96.12 194 GLN A CA 1
ATOM 1528 C C . GLN A 1 194 ? -2.307 -4.660 -10.223 1.00 96.12 194 GLN A C 1
ATOM 1530 O O . GLN A 1 194 ? -2.564 -5.169 -9.131 1.00 96.12 194 GLN A O 1
ATOM 1535 N N . LEU A 1 195 ? -3.259 -4.293 -11.088 1.00 96.88 195 LEU A N 1
ATOM 1536 C CA . LEU A 1 195 ? -4.692 -4.423 -10.815 1.00 96.88 195 LEU A CA 1
ATOM 1537 C C . LEU A 1 195 ? -5.114 -5.880 -10.599 1.00 96.88 195 LEU A C 1
ATOM 1539 O O . LEU A 1 195 ? -5.916 -6.154 -9.710 1.00 96.88 195 LEU A O 1
ATOM 1543 N N . MET A 1 196 ? -4.553 -6.827 -11.358 1.00 96.81 196 MET A N 1
ATOM 1544 C CA . MET A 1 196 ? -4.802 -8.258 -11.158 1.00 96.81 196 MET A CA 1
ATOM 1545 C C . MET A 1 196 ? -4.328 -8.729 -9.780 1.00 96.81 196 MET A C 1
ATOM 1547 O O . MET A 1 196 ? -5.060 -9.452 -9.105 1.00 96.81 196 MET A O 1
ATOM 1551 N N . CYS A 1 197 ? -3.142 -8.304 -9.332 1.00 97.06 197 CYS A N 1
ATOM 1552 C CA . CYS A 1 197 ? -2.646 -8.617 -7.992 1.00 97.06 197 CYS A CA 1
ATOM 1553 C C . CYS A 1 197 ? -3.564 -8.049 -6.905 1.00 97.06 197 CYS A C 1
ATOM 1555 O O . CYS A 1 197 ? -3.921 -8.770 -5.976 1.00 97.06 197 CYS A O 1
ATOM 1557 N N . TYR A 1 198 ? -3.979 -6.787 -7.025 1.00 97.62 198 TYR A N 1
ATOM 1558 C CA . TYR A 1 198 ? -4.893 -6.180 -6.059 1.00 97.62 198 TYR A CA 1
ATOM 1559 C C . TYR A 1 198 ? -6.253 -6.869 -6.036 1.00 97.62 198 TYR A C 1
ATOM 1561 O O . TYR A 1 198 ? -6.736 -7.204 -4.958 1.00 97.62 198 TYR A O 1
ATOM 1569 N N . LYS A 1 199 ? -6.834 -7.163 -7.204 1.00 96.25 199 LYS A N 1
ATOM 1570 C CA . LYS A 1 199 ? -8.105 -7.888 -7.304 1.00 96.25 199 LYS A CA 1
ATOM 1571 C C . LYS A 1 199 ? -8.012 -9.276 -6.675 1.00 96.25 199 LYS A C 1
ATOM 1573 O O . LYS A 1 199 ? -8.887 -9.644 -5.902 1.00 96.25 199 LYS A O 1
ATOM 1578 N N . TYR A 1 200 ? -6.936 -10.013 -6.954 1.00 96.00 200 TYR A N 1
ATOM 1579 C CA . TYR A 1 200 ? -6.702 -11.331 -6.367 1.00 96.00 200 TYR A CA 1
ATOM 1580 C C . TYR A 1 200 ? -6.636 -11.273 -4.835 1.00 96.00 200 TYR A C 1
ATOM 1582 O O . TYR A 1 200 ? -7.291 -12.063 -4.159 1.00 96.00 200 TYR A O 1
ATOM 1590 N N . LEU A 1 201 ? -5.869 -10.330 -4.280 1.00 94.94 201 LEU A N 1
ATOM 1591 C CA . LEU A 1 201 ? -5.745 -10.166 -2.830 1.00 94.94 201 LEU A CA 1
ATOM 1592 C C . LEU A 1 201 ? -7.069 -9.735 -2.192 1.00 94.94 201 LEU A C 1
ATOM 1594 O O . LEU A 1 201 ? -7.463 -10.303 -1.177 1.00 94.94 201 LEU A O 1
ATOM 1598 N N . TRP A 1 202 ? -7.768 -8.782 -2.808 1.00 93.62 202 TRP A N 1
ATOM 1599 C CA . TRP A 1 202 ? -9.077 -8.309 -2.364 1.00 93.62 202 TRP A CA 1
ATOM 1600 C C . TRP A 1 202 ? -10.104 -9.445 -2.315 1.00 93.62 202 TRP A C 1
ATOM 1602 O O . TRP A 1 202 ? -10.717 -9.684 -1.279 1.00 93.62 202 TRP A O 1
ATOM 1612 N N . ASP A 1 203 ? -10.233 -10.216 -3.396 1.00 92.69 203 ASP A N 1
ATOM 1613 C CA . ASP A 1 203 ? -11.165 -11.345 -3.457 1.00 92.69 203 ASP A CA 1
ATOM 1614 C C . ASP A 1 203 ? -10.828 -12.421 -2.422 1.00 92.69 203 ASP A C 1
ATOM 1616 O O . ASP A 1 203 ? -11.720 -13.007 -1.810 1.00 92.69 203 ASP A O 1
ATOM 1620 N N . LYS A 1 204 ? -9.535 -12.683 -2.195 1.00 91.88 204 LYS A N 1
ATOM 1621 C CA . LYS A 1 204 ? -9.096 -13.647 -1.183 1.00 91.88 204 LYS A CA 1
ATOM 1622 C C . LYS A 1 204 ? -9.461 -13.208 0.229 1.00 91.88 204 LYS A C 1
ATOM 1624 O O . LYS A 1 204 ? -9.899 -14.070 0.987 1.00 91.88 204 LYS A O 1
ATOM 1629 N N . LEU A 1 205 ? -9.318 -11.920 0.543 1.00 90.38 205 LEU A N 1
ATOM 1630 C CA . LEU A 1 205 ? -9.720 -11.346 1.831 1.00 90.38 205 LEU A CA 1
ATOM 1631 C C . LEU A 1 205 ? -11.229 -11.434 2.063 1.00 90.38 205 LEU A C 1
ATOM 1633 O O . LEU A 1 205 ? -11.652 -11.646 3.192 1.00 90.38 205 LEU A O 1
ATOM 1637 N N . LEU A 1 206 ? -12.036 -11.302 1.008 1.00 88.56 206 LEU A N 1
ATOM 1638 C CA . LEU A 1 206 ? -13.489 -11.455 1.110 1.00 88.56 206 LEU A CA 1
ATOM 1639 C C . LEU A 1 206 ? -13.925 -12.917 1.249 1.00 88.56 206 LEU A C 1
ATOM 1641 O O . LEU A 1 206 ? -14.913 -13.208 1.915 1.00 88.56 206 LEU A O 1
ATOM 1645 N N . ALA A 1 207 ? -13.216 -13.837 0.596 1.00 89.88 207 ALA A N 1
ATOM 1646 C CA . ALA A 1 207 ? -13.610 -15.240 0.538 1.00 89.88 207 ALA A CA 1
ATOM 1647 C C . ALA A 1 207 ? -13.103 -16.087 1.719 1.00 89.88 207 ALA A C 1
ATOM 1649 O O . ALA A 1 207 ? -13.636 -17.170 1.952 1.00 89.88 207 ALA A O 1
ATOM 1650 N N . HIS A 1 208 ? -12.066 -15.645 2.437 1.00 88.50 208 HIS A N 1
ATOM 1651 C CA . HIS A 1 208 ? -11.421 -16.436 3.488 1.00 88.50 208 HIS A CA 1
ATOM 1652 C C . HIS A 1 208 ? -11.042 -15.556 4.683 1.00 88.50 208 HIS A C 1
ATOM 1654 O O . HIS A 1 208 ? -10.650 -14.404 4.486 1.00 88.50 208 HIS A O 1
ATOM 1660 N N . PRO A 1 209 ? -11.072 -16.095 5.914 1.00 87.06 209 PRO A N 1
ATOM 1661 C CA . PRO A 1 209 ? -10.568 -15.375 7.074 1.00 87.06 209 PRO A CA 1
ATOM 1662 C C . PRO A 1 209 ? -9.072 -15.083 6.921 1.00 87.06 209 PRO A C 1
ATOM 1664 O O . PRO A 1 209 ? -8.306 -15.884 6.376 1.00 87.06 209 PRO A O 1
ATOM 1667 N N . PHE A 1 210 ? -8.644 -13.929 7.428 1.00 88.56 210 PHE A N 1
ATOM 1668 C CA . PHE A 1 210 ? -7.236 -13.552 7.401 1.00 88.56 210 PHE A CA 1
ATOM 1669 C C . PHE A 1 210 ? -6.415 -14.481 8.319 1.00 88.56 210 PHE A C 1
ATOM 1671 O O . PHE A 1 210 ? -6.793 -14.667 9.476 1.00 88.56 210 PHE A O 1
ATOM 1678 N N . PRO A 1 211 ? -5.280 -15.050 7.866 1.00 91.50 211 PRO A N 1
ATOM 1679 C CA . PRO A 1 211 ? -4.508 -16.017 8.647 1.00 91.50 211 PRO A CA 1
ATOM 1680 C C . PRO A 1 211 ? -3.642 -15.331 9.722 1.00 91.50 211 PRO A C 1
ATOM 1682 O O . PRO A 1 211 ? -2.417 -15.236 9.615 1.00 91.50 211 PRO A O 1
ATOM 1685 N N . THR A 1 212 ? -4.292 -14.875 10.793 1.00 90.19 212 THR A N 1
ATOM 1686 C CA . THR A 1 212 ? -3.728 -14.145 11.939 1.00 90.19 212 THR A CA 1
ATOM 1687 C C . THR A 1 212 ? -2.439 -14.722 12.486 1.00 90.19 212 THR A C 1
ATOM 1689 O O . THR A 1 212 ? -1.408 -14.055 12.558 1.00 90.19 212 THR A O 1
ATOM 1692 N N . GLN A 1 213 ? -2.511 -15.983 12.903 1.00 90.75 213 GLN A N 1
ATOM 1693 C CA . GLN A 1 213 ? -1.440 -16.633 13.636 1.00 90.75 213 GLN A CA 1
ATOM 1694 C C . GLN A 1 213 ? -0.204 -16.779 12.752 1.00 90.75 213 GLN A C 1
ATOM 1696 O O . GLN A 1 213 ? 0.913 -16.525 13.195 1.00 90.75 213 GLN A O 1
ATOM 1701 N N . HIS A 1 214 ? -0.421 -17.118 11.480 1.00 91.69 214 HIS A N 1
ATOM 1702 C CA . HIS A 1 214 ? 0.644 -17.199 10.496 1.00 91.69 214 HIS A CA 1
ATOM 1703 C C . HIS A 1 214 ? 1.294 -15.828 10.266 1.00 91.69 214 HIS A C 1
ATOM 1705 O O . HIS A 1 214 ? 2.517 -15.729 10.231 1.00 91.69 214 HIS A O 1
ATOM 1711 N N . PHE A 1 215 ? 0.503 -14.755 10.173 1.00 93.19 215 PHE A N 1
ATOM 1712 C CA . PHE A 1 215 ? 1.018 -13.391 10.034 1.00 93.19 215 PHE A CA 1
ATOM 1713 C C . PHE A 1 215 ? 1.890 -12.965 11.226 1.00 93.19 215 PHE A C 1
ATOM 1715 O O . PHE A 1 215 ? 3.008 -12.488 11.027 1.00 93.19 215 PHE A O 1
ATOM 1722 N N . ILE A 1 216 ? 1.420 -13.193 12.457 1.00 91.94 216 ILE A N 1
ATOM 1723 C CA . ILE A 1 216 ? 2.169 -12.891 13.689 1.00 91.94 216 ILE A CA 1
ATOM 1724 C C . ILE A 1 216 ? 3.497 -13.658 13.714 1.00 91.94 216 ILE A C 1
ATOM 1726 O O . ILE A 1 216 ? 4.548 -13.068 13.967 1.00 91.94 216 ILE A O 1
ATOM 1730 N N . GLN A 1 217 ? 3.474 -14.954 13.389 1.00 92.44 217 GLN A N 1
ATOM 1731 C CA . GLN A 1 217 ? 4.674 -15.793 13.329 1.00 92.44 217 GLN A CA 1
ATOM 1732 C C . GLN A 1 217 ? 5.661 -15.321 12.255 1.00 92.44 217 GLN A C 1
ATOM 1734 O O . GLN A 1 217 ? 6.856 -15.202 12.530 1.00 92.44 217 GLN A O 1
ATOM 1739 N N . LEU A 1 218 ? 5.169 -15.017 11.049 1.00 91.44 218 LEU A N 1
ATOM 1740 C CA . LEU A 1 218 ? 5.988 -14.596 9.912 1.00 91.44 218 LEU A CA 1
ATOM 1741 C C . LEU A 1 218 ? 6.811 -13.345 10.234 1.00 91.44 218 LEU A C 1
ATOM 1743 O O . LEU A 1 218 ? 7.995 -13.282 9.898 1.00 91.44 218 LEU A O 1
ATOM 1747 N N . PHE A 1 219 ? 6.196 -12.372 10.907 1.00 91.56 219 PHE A N 1
ATOM 1748 C CA . PHE A 1 219 ? 6.842 -11.111 11.272 1.00 91.56 219 PHE A CA 1
ATOM 1749 C C . PHE A 1 219 ? 7.422 -11.099 12.690 1.00 91.56 219 PHE A C 1
ATOM 1751 O O . PHE A 1 219 ? 8.007 -10.093 13.085 1.00 91.56 219 PHE A O 1
ATOM 1758 N N . SER A 1 220 ? 7.328 -12.218 13.422 1.00 93.19 220 SER A N 1
ATOM 1759 C CA . SER A 1 220 ? 7.803 -12.349 14.808 1.00 93.19 220 SER A CA 1
ATOM 1760 C C . SER A 1 220 ? 7.231 -11.267 15.734 1.00 93.19 220 SER A C 1
ATOM 1762 O O . SER A 1 220 ? 7.960 -10.697 16.544 1.00 93.19 220 SER A O 1
ATOM 1764 N N . LEU A 1 221 ? 5.942 -10.960 15.573 1.00 91.00 221 LEU A N 1
ATOM 1765 C CA . LEU A 1 221 ? 5.251 -9.932 16.354 1.00 91.00 221 LEU A CA 1
ATOM 1766 C C . LEU A 1 221 ? 4.891 -10.465 17.740 1.00 91.00 221 LEU A C 1
ATOM 1768 O O . LEU A 1 221 ? 4.539 -11.638 17.881 1.00 91.00 221 LEU A O 1
ATOM 1772 N N . ASN A 1 222 ? 4.940 -9.598 18.749 1.00 88.44 222 ASN A N 1
ATOM 1773 C CA . ASN A 1 222 ? 4.447 -9.934 20.079 1.00 88.44 222 ASN A CA 1
ATOM 1774 C C . ASN A 1 222 ? 2.929 -9.662 20.182 1.00 88.44 222 ASN A C 1
ATOM 1776 O O . ASN A 1 222 ? 2.538 -8.494 20.144 1.00 88.44 222 ASN A O 1
ATOM 1780 N N . PRO A 1 223 ? 2.071 -10.690 20.340 1.00 86.31 223 PRO A N 1
ATOM 1781 C CA . PRO A 1 223 ? 0.636 -10.482 20.521 1.00 86.31 223 PRO A CA 1
ATOM 1782 C C . PRO A 1 223 ? 0.302 -9.761 21.833 1.00 86.31 223 PRO A C 1
ATOM 1784 O O . PRO A 1 223 ? -0.685 -9.043 21.872 1.00 86.31 223 PRO A O 1
ATOM 1787 N N . ASP A 1 224 ? 1.135 -9.877 22.872 1.00 86.12 224 ASP A N 1
ATOM 1788 C CA . ASP A 1 224 ? 0.951 -9.200 24.164 1.00 86.12 224 ASP A CA 1
ATOM 1789 C C . ASP A 1 224 ? 1.402 -7.726 24.148 1.00 86.12 224 ASP A C 1
ATOM 1791 O O . ASP A 1 224 ? 1.412 -7.057 25.184 1.00 86.12 224 ASP A O 1
ATOM 1795 N N . TYR A 1 225 ? 1.852 -7.205 23.001 1.00 86.19 225 TYR A N 1
ATOM 1796 C CA . TYR A 1 225 ? 2.362 -5.842 22.920 1.00 86.19 225 TYR A CA 1
ATOM 1797 C C . TYR A 1 225 ? 1.249 -4.813 23.146 1.00 86.19 225 TYR A C 1
ATOM 1799 O O . TYR A 1 225 ? 0.270 -4.743 22.400 1.00 86.19 225 TYR A O 1
ATOM 1807 N N . LEU A 1 226 ? 1.435 -3.954 24.148 1.00 88.50 226 LEU A N 1
ATOM 1808 C CA . LEU A 1 226 ? 0.512 -2.864 24.428 1.00 88.50 226 LEU A CA 1
ATOM 1809 C C . LEU A 1 226 ? 0.771 -1.682 23.485 1.00 88.50 226 LEU A C 1
ATOM 1811 O O . LEU A 1 226 ? 1.765 -0.970 23.630 1.00 88.50 226 LEU A O 1
ATOM 1815 N N . LEU A 1 227 ? -0.156 -1.454 22.552 1.00 89.81 227 LEU A N 1
ATOM 1816 C CA . LEU A 1 227 ? -0.134 -0.298 21.653 1.00 89.81 227 LEU A CA 1
ATOM 1817 C C . LEU A 1 227 ? -0.200 1.023 22.435 1.00 89.81 227 LEU A C 1
ATOM 1819 O O . LEU A 1 227 ? -0.882 1.122 23.463 1.00 89.81 227 LEU A O 1
ATOM 1823 N N . SER A 1 228 ? 0.466 2.058 21.920 1.00 89.69 228 SER A N 1
ATOM 1824 C CA . SER A 1 228 ? 0.358 3.412 22.465 1.00 89.69 228 SER A CA 1
ATOM 1825 C C . SER A 1 228 ? -1.090 3.912 22.502 1.00 89.69 228 SER A C 1
ATOM 1827 O O . SER A 1 228 ? -1.965 3.465 21.758 1.00 89.69 228 SER A O 1
ATOM 1829 N N . GLN A 1 229 ? -1.364 4.844 23.418 1.00 89.38 229 GLN A N 1
ATOM 1830 C CA . GLN A 1 229 ? -2.695 5.428 23.580 1.00 89.38 229 GLN A CA 1
ATOM 1831 C C . GLN A 1 229 ? -3.226 6.035 22.275 1.00 89.38 229 GLN A C 1
ATOM 1833 O O . GLN A 1 229 ? -4.347 5.726 21.894 1.00 89.38 229 GLN A O 1
ATOM 1838 N N . GLU A 1 230 ? -2.387 6.784 21.563 1.00 90.81 230 GLU A N 1
ATOM 1839 C CA . GLU A 1 230 ? -2.718 7.402 20.276 1.00 90.81 230 GLU A CA 1
ATOM 1840 C C . GLU A 1 230 ? -3.198 6.371 19.238 1.00 90.81 230 GLU A C 1
ATOM 1842 O O . GLU A 1 230 ? -4.265 6.522 18.648 1.00 90.81 230 GLU A O 1
ATOM 1847 N N . ILE A 1 231 ? -2.477 5.255 19.070 1.00 89.56 231 ILE A N 1
ATOM 1848 C CA . ILE A 1 231 ? -2.862 4.199 18.118 1.00 89.56 231 ILE A CA 1
ATOM 1849 C C . ILE A 1 231 ? -4.162 3.504 18.540 1.00 89.56 231 ILE A C 1
ATOM 1851 O O . ILE A 1 231 ? -4.979 3.148 17.690 1.00 89.56 231 ILE A O 1
ATOM 1855 N N . ARG A 1 232 ? -4.383 3.316 19.846 1.00 88.69 232 ARG A N 1
ATOM 1856 C CA . ARG A 1 232 ? -5.635 2.734 20.357 1.00 88.69 232 ARG A CA 1
ATOM 1857 C C . ARG A 1 232 ? -6.829 3.651 20.095 1.00 88.69 232 ARG A C 1
ATOM 1859 O O . ARG A 1 232 ? -7.872 3.163 19.675 1.00 88.69 232 ARG A O 1
ATOM 1866 N N . GLU A 1 233 ? -6.675 4.956 20.294 1.00 89.56 233 GLU A N 1
ATOM 1867 C CA . GLU A 1 233 ? -7.713 5.950 19.997 1.00 89.56 233 GLU A CA 1
ATOM 1868 C C . GLU A 1 233 ? -8.058 5.968 18.501 1.00 89.56 233 GLU A C 1
ATOM 1870 O O . GLU A 1 233 ? -9.235 5.938 18.143 1.00 89.56 233 GLU A O 1
ATOM 1875 N N . LEU A 1 234 ? -7.052 5.899 17.625 1.00 89.50 234 LEU A N 1
ATOM 1876 C CA . LEU A 1 234 ? -7.257 5.789 16.177 1.00 89.50 234 LEU A CA 1
ATOM 1877 C C . LEU A 1 234 ? -7.961 4.494 15.775 1.00 89.50 234 LEU A C 1
ATOM 1879 O O . LEU A 1 234 ? -8.822 4.513 14.900 1.00 89.50 234 LEU A O 1
ATOM 1883 N N . ALA A 1 235 ? -7.634 3.370 16.416 1.00 87.81 235 ALA A N 1
ATOM 1884 C CA . ALA A 1 235 ? -8.328 2.111 16.168 1.00 87.81 235 ALA A CA 1
ATOM 1885 C C . ALA A 1 235 ? -9.824 2.232 16.496 1.00 87.81 235 ALA A C 1
ATOM 1887 O O . ALA A 1 235 ? -10.663 1.809 15.701 1.00 87.81 235 ALA A O 1
ATOM 1888 N N . ILE A 1 236 ? -10.161 2.865 17.625 1.00 87.12 236 ILE A N 1
ATOM 1889 C CA . ILE A 1 236 ? -11.550 3.122 18.028 1.00 87.12 236 ILE A CA 1
ATOM 1890 C C . ILE A 1 236 ? -12.248 4.024 17.002 1.00 87.12 236 ILE A C 1
ATOM 1892 O O . ILE A 1 236 ? -13.335 3.691 16.536 1.00 87.12 236 ILE A O 1
ATOM 1896 N N . GLN A 1 237 ? -11.613 5.130 16.604 1.00 87.44 237 GLN A N 1
ATOM 1897 C CA . GLN A 1 237 ? -12.154 6.057 15.601 1.00 87.44 237 GLN A CA 1
ATOM 1898 C C . GLN A 1 237 ? -12.349 5.401 14.231 1.00 87.44 237 GLN A C 1
ATOM 1900 O O . GLN A 1 237 ? -13.323 5.686 13.540 1.00 87.44 237 GLN A O 1
ATOM 1905 N N . ALA A 1 238 ? -11.453 4.494 13.845 1.00 84.19 238 ALA A N 1
ATOM 1906 C CA . ALA A 1 238 ? -11.577 3.724 12.617 1.00 84.19 238 ALA A CA 1
ATOM 1907 C C . ALA A 1 238 ? -12.722 2.700 12.667 1.00 84.19 238 ALA A C 1
ATOM 1909 O O . ALA A 1 238 ? -13.061 2.148 11.627 1.00 84.19 238 ALA A O 1
ATOM 1910 N N . GLY A 1 239 ? -13.331 2.448 13.831 1.00 80.06 239 GLY A N 1
ATOM 1911 C CA . GLY A 1 239 ? -14.397 1.461 14.005 1.00 80.06 239 GLY A CA 1
ATOM 1912 C C . GLY A 1 239 ? -13.885 0.054 14.316 1.00 80.06 239 GLY A C 1
ATOM 1913 O O . GLY A 1 239 ? -14.596 -0.925 14.081 1.00 80.06 239 GLY A O 1
ATOM 1914 N N . ALA A 1 240 ? -12.657 -0.079 14.830 1.00 72.56 240 ALA A N 1
ATOM 1915 C CA . ALA A 1 240 ? -12.210 -1.346 15.392 1.00 72.56 240 ALA A CA 1
ATOM 1916 C C . ALA A 1 240 ? -13.054 -1.676 16.640 1.00 72.56 240 ALA A C 1
ATOM 1918 O O . ALA A 1 240 ? -13.329 -0.788 17.451 1.00 72.56 240 ALA A O 1
ATOM 1919 N N . PRO A 1 241 ? -13.484 -2.936 16.814 1.00 59.91 241 PRO A N 1
ATOM 1920 C CA . PRO A 1 241 ? -14.324 -3.316 17.942 1.00 59.91 241 PRO A CA 1
ATOM 1921 C C . PRO A 1 241 ? -13.582 -3.095 19.267 1.00 59.91 241 PRO A C 1
ATOM 1923 O O . PRO A 1 241 ? -12.481 -3.605 19.474 1.00 59.91 241 PRO A O 1
ATOM 1926 N N . ILE A 1 242 ? -14.205 -2.330 20.162 1.00 47.66 242 ILE A N 1
ATOM 1927 C CA . ILE A 1 242 ? -13.732 -2.073 21.526 1.00 47.66 242 ILE A CA 1
ATOM 1928 C C . ILE A 1 242 ? -14.038 -3.323 22.361 1.00 47.66 242 ILE A C 1
ATOM 1930 O O . ILE A 1 242 ? -15.186 -3.767 22.366 1.00 47.66 242 ILE A O 1
ATOM 1934 N N . GLN A 1 243 ? -13.058 -3.904 23.066 1.00 47.97 243 GLN A N 1
ATOM 1935 C CA . GLN A 1 243 ? -13.396 -4.883 24.108 1.00 47.97 243 GLN A CA 1
ATOM 1936 C C . GLN A 1 243 ? -13.935 -4.141 25.328 1.00 47.97 243 GLN A C 1
ATOM 1938 O O . GLN A 1 243 ? -13.232 -3.327 25.926 1.00 47.97 243 GLN A O 1
ATOM 1943 N N . THR A 1 244 ? -15.193 -4.422 25.656 1.00 29.52 244 THR A N 1
ATOM 1944 C CA . THR A 1 244 ? -15.739 -4.317 27.014 1.00 29.52 244 THR A CA 1
ATOM 1945 C C . THR A 1 244 ? -15.285 -5.495 27.855 1.00 29.52 244 THR A C 1
ATOM 1947 O O . THR A 1 244 ? -15.329 -6.620 27.302 1.00 29.52 244 THR A O 1
#

Radius of gyration: 22.18 Å; Cα contacts (8 Å, |Δi|>4): 228; chains: 1; bounding box: 67×48×56 Å

Mean predicted aligned error: 10.57 Å

Solvent-accessible surface area (backbone atoms only — not comparable to full-atom values): 15011 Å² total; per-residue (Å²): 136,66,72,56,62,36,84,57,71,62,57,59,80,88,78,90,77,89,76,87,80,88,82,84,87,78,92,78,90,75,85,93,80,82,91,73,62,59,65,56,52,50,53,51,53,57,54,68,75,45,56,68,60,66,70,76,20,54,86,71,37,44,41,50,68,58,60,34,48,35,73,85,37,53,67,60,43,53,46,32,71,76,76,48,72,78,80,80,49,71,69,53,50,54,34,53,51,51,51,53,53,58,35,56,76,78,45,85,89,76,92,75,90,74,87,48,72,61,48,52,52,51,50,46,52,37,46,28,34,32,35,51,50,36,24,73,75,72,27,44,31,52,60,35,47,42,78,36,72,57,94,90,38,48,36,30,44,61,45,52,28,40,36,47,54,97,92,42,79,44,82,44,83,86,81,77,72,95,59,100,62,82,76,54,72,79,69,44,49,47,59,52,49,43,51,51,52,51,50,52,40,53,52,47,60,74,75,40,83,78,65,58,70,60,52,35,59,66,61,68,49,67,63,72,55,81,73,55,71,69,60,51,52,48,29,50,74,38,64,44,74,77,86,128

Nearest PDB structures (foldseek):
  7lwa-assembly1_A  TM=8.641E-01  e=8.045E-09  Homo sapiens
  7lw7-assembly1_A  TM=8.140E-01  e=5.377E-09  Homo sapiens
  7lw8-assembly1_A  TM=8.622E-01  e=2.141E-08  Homo sapiens
  7lw9-assembly1_A  TM=8.202E-01  e=7.595E-08  Homo sapiens
  6ppj-assembly1_B  TM=4.693E-01  e=2.545E-01  Mycolicibacterium smegmatis